Protein AF-A0A7J4E6C5-F1 (afdb_monomer_lite)

Foldseek 3Di:
DVPVVVVVVVVVVVVVVVVVVVVVVVVVVVVVVVVVVLVVLLVVLLVVLQVCLCVLVVFHFDPPQEEDEDEPVVLLVDDDDPVRVVVQVVVVVVCCVVVQFPPPFHSVVQVSLFDDQWAEDASYIYGHSVNDDSVVSLVSQLVSQLRSLLRRCNVPPDDDDDPDPVRVLVVVLVSSVVSNVSSVSRSCVPPNPDPPDDPPPPPPDPPRPRPTRRDPVVCCSVVPD

Sequence (225 aa):
MKLKSLFLILAVSASGFLLGFHYSTVKTVLFEREKLTYRSAIEKVFDQVVDNIGEVRGLQPPSDVRLEIVDLKWVKAFPKSEQELENLKLEEEIYKAVFLIPEEASLVEAESQLVFVAAASENTIYLVREFFEPFDEREAKEILAHEVTHTIQGEYFQAFNGRFHDEIQAWNALIEGDASFTGMLYAEKFDPPGEGGPLRGERLRPERGLRGEVPRPVLEIRFFP

Radius of gyration: 24.59 Å; chains: 1; bounding box: 51×61×77 Å

pLDDT: mean 80.86, std 15.33, range [34.03, 97.69]

Structure (mmCIF, N/CA/C/O backbone):
data_AF-A0A7J4E6C5-F1
#
_entry.id   AF-A0A7J4E6C5-F1
#
loop_
_atom_site.group_PDB
_atom_site.id
_atom_site.type_symbol
_atom_site.label_atom_id
_atom_site.label_alt_id
_atom_site.label_comp_id
_atom_site.label_asym_id
_atom_site.label_entity_id
_atom_site.label_seq_id
_atom_site.pdbx_PDB_ins_code
_atom_site.Cartn_x
_atom_site.Cartn_y
_atom_site.Cartn_z
_atom_site.occupancy
_atom_site.B_iso_or_equiv
_atom_site.auth_seq_id
_atom_site.auth_comp_id
_atom_site.auth_asym_id
_atom_site.auth_atom_id
_atom_site.pdbx_PDB_model_num
ATOM 1 N N . MET A 1 1 ? -3.714 44.310 57.153 1.00 59.62 1 MET A N 1
ATOM 2 C CA . MET A 1 1 ? -3.872 44.259 55.677 1.00 59.62 1 MET A CA 1
ATOM 3 C C . MET A 1 1 ? -3.094 43.129 54.998 1.00 59.62 1 MET A C 1
ATOM 5 O O . MET A 1 1 ? -3.682 42.483 54.149 1.00 59.62 1 MET A O 1
ATOM 9 N N . LYS A 1 2 ? -1.842 42.821 55.375 1.00 65.75 2 LYS A N 1
ATOM 10 C CA . LYS A 1 2 ? -0.978 41.866 54.640 1.00 65.75 2 LYS A CA 1
ATOM 11 C C . LYS A 1 2 ? -1.484 40.408 54.534 1.00 65.75 2 LYS A C 1
ATOM 13 O O . LYS A 1 2 ? -1.267 39.776 53.509 1.00 65.75 2 LYS A O 1
ATOM 18 N N . LEU A 1 3 ? -2.191 39.883 55.541 1.00 70.31 3 LEU A N 1
ATOM 19 C CA . LEU A 1 3 ? -2.620 38.470 55.568 1.00 70.31 3 LEU A CA 1
ATOM 20 C C . LEU A 1 3 ? -3.765 38.150 54.584 1.00 70.31 3 LEU A C 1
ATOM 22 O O . LEU A 1 3 ? -3.772 37.092 53.964 1.00 70.31 3 LEU A O 1
ATOM 26 N N . LYS A 1 4 ? -4.708 39.086 54.396 1.00 66.75 4 LYS A N 1
ATOM 27 C CA . LYS A 1 4 ? -5.829 38.933 53.446 1.00 66.75 4 LYS A CA 1
ATOM 28 C C . LYS A 1 4 ? -5.343 38.957 51.994 1.00 66.75 4 LYS A C 1
ATOM 30 O O . LYS A 1 4 ? -5.828 38.192 51.171 1.00 66.75 4 LYS A O 1
ATOM 35 N N . SER A 1 5 ? -4.350 39.799 51.704 1.00 65.75 5 SER A N 1
ATOM 36 C CA . SER A 1 5 ? -3.709 39.884 50.389 1.00 65.75 5 SER A CA 1
ATOM 37 C C . SER A 1 5 ? -2.950 38.599 50.037 1.00 65.75 5 SER A C 1
ATOM 39 O O . SER A 1 5 ? -3.028 38.147 48.902 1.00 65.75 5 SER A O 1
ATOM 41 N N . LEU A 1 6 ? -2.279 37.971 51.011 1.00 69.56 6 LEU A N 1
ATOM 42 C CA . LEU A 1 6 ? -1.575 36.698 50.817 1.00 69.56 6 LEU A CA 1
ATOM 43 C C . LEU A 1 6 ? -2.545 35.540 50.523 1.00 69.56 6 LEU A C 1
ATOM 45 O O . LEU A 1 6 ? -2.306 34.759 49.606 1.00 69.56 6 LEU A O 1
ATOM 49 N N . PHE A 1 7 ? -3.665 35.466 51.252 1.00 72.00 7 PHE A N 1
ATOM 50 C CA . PHE A 1 7 ? -4.718 34.472 51.009 1.00 72.00 7 PHE A CA 1
ATOM 51 C C . PHE A 1 7 ? -5.356 34.617 49.624 1.00 72.00 7 PHE A C 1
ATOM 53 O O . PHE A 1 7 ? -5.599 33.616 48.957 1.00 72.00 7 PHE A O 1
ATOM 60 N N . LEU A 1 8 ? -5.589 35.852 49.168 1.00 70.44 8 LEU A N 1
ATOM 61 C CA . LEU A 1 8 ? -6.137 36.112 47.837 1.00 70.44 8 LEU A CA 1
ATOM 62 C C . LEU A 1 8 ? -5.169 35.663 46.730 1.00 70.44 8 LEU A C 1
ATOM 64 O O . LEU A 1 8 ? -5.590 35.016 45.777 1.00 70.44 8 LEU A O 1
ATOM 68 N N . ILE A 1 9 ? -3.869 35.940 46.879 1.00 71.56 9 ILE A N 1
ATOM 69 C CA . ILE A 1 9 ? -2.837 35.515 45.917 1.00 71.56 9 ILE A CA 1
ATOM 70 C C . ILE A 1 9 ? -2.720 33.986 45.869 1.00 71.56 9 ILE A C 1
ATOM 72 O O . ILE A 1 9 ? -2.632 33.416 44.781 1.00 71.56 9 ILE A O 1
ATOM 76 N N . LEU A 1 10 ? -2.769 33.312 47.023 1.00 67.62 10 LEU A N 1
ATOM 77 C CA . LEU A 1 10 ? -2.767 31.848 47.107 1.00 67.62 10 LEU A CA 1
ATOM 78 C C . LEU A 1 10 ? -4.017 31.237 46.465 1.00 67.62 10 LEU A C 1
ATOM 80 O O . LEU A 1 10 ? -3.894 30.287 45.699 1.00 67.62 10 LEU A O 1
ATOM 84 N N . ALA A 1 11 ? -5.202 31.801 46.713 1.00 68.75 11 ALA A N 1
ATOM 85 C CA . ALA A 1 11 ? -6.453 31.321 46.128 1.00 68.75 11 ALA A CA 1
ATOM 86 C C . ALA A 1 11 ? -6.497 31.504 44.600 1.00 68.75 11 ALA A C 1
ATOM 88 O O . ALA A 1 11 ? -6.923 30.597 43.884 1.00 68.75 11 ALA A O 1
ATOM 89 N N . VAL A 1 12 ? -6.014 32.642 44.087 1.00 71.62 12 VAL A N 1
ATOM 90 C CA . VAL A 1 12 ? -5.917 32.900 42.639 1.00 71.62 12 VAL A CA 1
ATOM 91 C C . VAL A 1 12 ? -4.892 31.969 41.989 1.00 71.62 12 VAL A C 1
ATOM 93 O O . VAL A 1 12 ? -5.189 31.361 40.963 1.00 71.62 12 VAL A O 1
ATOM 96 N N . SER A 1 13 ? -3.725 31.785 42.614 1.00 69.25 13 SER A N 1
ATOM 97 C CA . SER A 1 13 ? -2.690 30.862 42.126 1.00 69.25 13 SER A CA 1
ATOM 98 C C . SER A 1 13 ? -3.174 29.409 42.113 1.00 69.25 13 SER A C 1
ATOM 100 O O . SER A 1 13 ? -2.987 28.708 41.121 1.00 69.25 13 SER A O 1
ATOM 102 N N . ALA A 1 14 ? -3.856 28.964 43.173 1.00 74.38 14 ALA A N 1
ATOM 103 C CA . ALA A 1 14 ? -4.428 27.621 43.259 1.00 74.38 14 ALA A CA 1
ATOM 104 C C . ALA A 1 14 ? -5.539 27.399 42.220 1.00 74.38 14 ALA A C 1
ATOM 106 O O . ALA A 1 14 ? -5.588 26.348 41.585 1.00 74.38 14 ALA A O 1
ATOM 107 N N . SER A 1 15 ? -6.392 28.402 41.993 1.00 72.94 15 SER A N 1
ATOM 108 C CA . SER A 1 15 ? -7.445 28.339 40.970 1.00 72.94 15 SER A CA 1
ATOM 109 C C . SER A 1 15 ? -6.857 28.272 39.558 1.00 72.94 15 SER A C 1
ATOM 111 O O . SER A 1 15 ? -7.295 27.457 38.750 1.00 72.94 15 SER A O 1
ATOM 113 N N . GLY A 1 16 ? -5.826 29.074 39.272 1.00 69.81 16 GLY A N 1
ATOM 114 C CA . GLY A 1 16 ? -5.101 29.026 38.000 1.00 69.81 16 GLY A CA 1
ATOM 115 C C .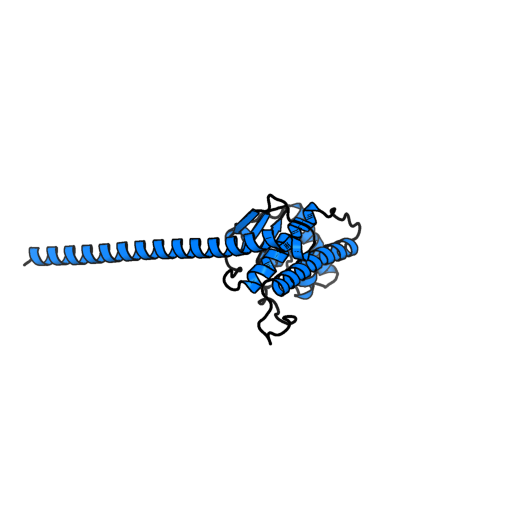 GLY A 1 16 ? -4.416 27.678 37.765 1.00 69.81 16 GLY A C 1
ATOM 116 O O . GLY A 1 16 ? -4.489 27.136 36.664 1.00 69.81 16 GLY A O 1
ATOM 117 N N . PHE A 1 17 ? -3.823 27.094 38.811 1.00 79.50 17 PHE A N 1
ATOM 118 C CA . PHE A 1 17 ? -3.223 25.762 38.745 1.00 79.50 17 PHE A CA 1
ATOM 119 C C . PHE A 1 17 ? -4.265 24.669 38.468 1.00 79.50 17 PHE A C 1
ATOM 121 O O . PHE A 1 17 ? -4.056 23.841 37.586 1.00 79.50 17 PHE A O 1
ATOM 128 N N . LEU A 1 18 ? -5.411 24.691 39.158 1.00 81.12 18 LEU A N 1
ATOM 129 C CA . LEU A 1 18 ? -6.501 23.732 38.936 1.00 81.12 18 LEU A CA 1
ATOM 130 C C . LEU A 1 18 ? -7.095 23.845 37.526 1.00 81.12 18 LEU A C 1
ATOM 132 O O . LEU A 1 18 ? -7.332 22.824 36.885 1.00 81.12 18 LEU A O 1
ATOM 136 N N . LEU A 1 19 ? -7.284 25.067 37.018 1.00 77.81 19 LEU A N 1
ATOM 137 C CA . LEU A 1 19 ? -7.735 25.312 35.644 1.00 77.81 19 LEU A CA 1
ATOM 138 C C . LEU A 1 19 ? -6.723 24.797 34.614 1.00 77.81 19 LEU A C 1
ATOM 140 O O . LEU A 1 19 ? -7.112 24.116 33.667 1.00 77.81 19 LEU A O 1
ATOM 144 N N . GLY A 1 20 ? -5.431 25.075 34.810 1.00 72.75 20 GLY A N 1
ATOM 145 C CA . GLY A 1 20 ? -4.365 24.585 33.935 1.00 72.75 20 GLY A CA 1
ATOM 146 C C . GLY A 1 20 ? -4.255 23.059 33.940 1.00 72.75 20 GLY A C 1
ATOM 147 O O . GLY A 1 20 ? -4.166 22.440 32.880 1.00 72.75 20 GLY A O 1
ATOM 148 N N . PHE A 1 21 ? -4.334 22.440 35.120 1.00 79.25 21 PHE A N 1
ATOM 149 C CA . PHE A 1 21 ? -4.329 20.987 35.273 1.00 79.25 21 PHE A CA 1
ATOM 150 C C . PHE A 1 21 ? -5.557 20.338 34.621 1.00 79.25 21 PHE A C 1
ATOM 152 O O . PHE A 1 21 ? -5.421 19.360 33.882 1.00 79.25 21 PHE A O 1
ATOM 159 N N . HIS A 1 22 ? -6.749 20.906 34.830 1.00 78.88 22 HIS A N 1
ATOM 160 C CA . HIS A 1 22 ? -7.979 20.427 34.205 1.00 78.88 22 HIS A CA 1
ATOM 161 C C . HIS A 1 22 ? -7.915 20.543 32.679 1.00 78.88 22 HIS A C 1
ATOM 163 O O . HIS A 1 22 ? -8.179 19.568 31.982 1.00 78.88 22 HIS A O 1
ATOM 169 N N . TYR A 1 23 ? -7.482 21.692 32.154 1.00 81.69 23 TYR A N 1
ATOM 170 C CA . TYR A 1 23 ? -7.318 21.906 30.716 1.00 81.69 23 TYR A CA 1
ATOM 171 C C . TYR A 1 23 ? -6.321 20.924 30.088 1.00 81.69 23 TYR A C 1
ATOM 173 O O . TYR A 1 23 ? -6.609 20.338 29.046 1.00 81.69 23 TYR A O 1
ATOM 181 N N . SER A 1 24 ? -5.175 20.700 30.740 1.00 81.44 24 SER A N 1
ATOM 182 C CA . SER A 1 24 ? -4.170 19.725 30.299 1.00 81.44 24 SER A CA 1
ATOM 183 C C . SER A 1 24 ? -4.728 18.297 30.275 1.00 81.44 24 SER A C 1
ATOM 185 O O . SER A 1 24 ? -4.577 17.575 29.286 1.00 81.44 24 SER A O 1
ATOM 187 N N . THR A 1 25 ? -5.450 17.910 31.330 1.00 80.88 25 THR A N 1
ATOM 188 C CA . THR A 1 25 ? -6.079 16.586 31.438 1.00 80.88 25 THR A CA 1
ATOM 189 C C . THR A 1 25 ? -7.128 16.388 30.344 1.00 80.88 25 THR A C 1
ATOM 191 O O . THR A 1 25 ? -7.091 15.386 29.635 1.00 80.88 25 THR A O 1
ATOM 194 N N . VAL A 1 26 ? -8.023 17.361 30.148 1.00 79.31 26 VAL A N 1
ATOM 195 C CA . VAL A 1 26 ? -9.058 17.309 29.104 1.00 79.31 26 VAL A CA 1
ATOM 196 C C . VAL A 1 26 ? -8.429 17.227 27.713 1.00 79.31 26 VAL A C 1
ATOM 198 O O . VAL A 1 26 ? -8.849 16.395 26.916 1.00 79.31 26 VAL A O 1
ATOM 201 N N . LYS A 1 27 ? -7.391 18.023 27.426 1.00 81.94 27 LYS A N 1
ATOM 202 C CA . LYS A 1 27 ? -6.660 17.943 26.152 1.00 81.94 27 LYS A CA 1
ATOM 203 C C . LYS A 1 27 ? -6.053 16.567 25.908 1.00 81.94 27 LYS A C 1
ATOM 205 O O . LYS A 1 27 ? -6.195 16.038 24.812 1.00 81.94 27 LYS A O 1
ATOM 210 N N . THR A 1 28 ? -5.411 15.993 26.922 1.00 82.19 28 THR A N 1
ATOM 211 C CA . THR A 1 28 ? -4.790 14.664 26.822 1.00 82.19 28 THR A CA 1
ATOM 212 C C . THR A 1 28 ? -5.844 13.593 26.540 1.00 82.19 28 THR A C 1
ATOM 214 O O . THR A 1 28 ? -5.673 12.781 25.638 1.00 82.19 28 THR A O 1
ATOM 217 N N . VAL A 1 29 ? -6.978 13.634 27.247 1.00 78.25 29 VAL A N 1
ATOM 218 C CA . VAL A 1 29 ? -8.091 12.692 27.040 1.00 78.25 29 VAL A CA 1
ATOM 219 C C . VAL A 1 29 ? -8.712 12.838 25.648 1.00 78.25 29 VAL A C 1
ATOM 221 O O . VAL A 1 29 ? -9.010 11.832 25.009 1.00 78.25 29 VAL A O 1
ATOM 224 N N . LEU A 1 30 ? -8.908 14.069 25.164 1.00 75.69 30 LEU A N 1
ATOM 225 C CA . LEU A 1 30 ? -9.445 14.309 23.822 1.00 75.69 30 LEU A CA 1
ATOM 226 C C . LEU A 1 30 ? -8.501 13.792 22.734 1.00 75.69 30 LEU A C 1
ATOM 228 O O . LEU A 1 30 ? -8.962 13.113 21.822 1.00 75.69 30 LEU A O 1
ATOM 232 N N . PHE A 1 31 ? -7.199 14.048 22.870 1.00 76.44 31 PHE A N 1
ATOM 233 C CA . PHE A 1 31 ? -6.184 13.577 21.931 1.00 76.44 31 PHE A CA 1
ATOM 234 C C . PHE A 1 31 ? -6.114 12.043 21.868 1.00 76.44 31 PHE A C 1
ATOM 236 O O . PHE A 1 31 ? -6.132 11.463 20.784 1.00 76.44 31 PHE A O 1
ATOM 243 N N . GLU A 1 32 ? -6.102 11.364 23.020 1.00 78.06 32 GLU A N 1
ATOM 244 C CA . GLU A 1 32 ? -6.110 9.894 23.050 1.00 78.06 32 GLU A CA 1
ATOM 245 C C . GLU A 1 32 ? -7.409 9.315 22.476 1.00 78.06 32 GLU A C 1
ATOM 247 O O . GLU A 1 32 ? -7.384 8.328 21.741 1.00 78.06 32 GLU A O 1
ATOM 252 N N . ARG A 1 33 ? -8.555 9.955 22.738 1.00 76.88 33 ARG A N 1
ATOM 253 C CA . ARG A 1 33 ? -9.835 9.543 22.153 1.00 76.88 33 ARG A CA 1
ATOM 254 C C . ARG A 1 33 ? -9.839 9.687 20.633 1.00 76.88 33 ARG A C 1
ATOM 256 O O . ARG A 1 33 ? -10.314 8.784 19.949 1.00 76.88 33 ARG A O 1
ATOM 263 N N . GLU A 1 34 ? -9.338 10.798 20.106 1.00 80.81 34 GLU A N 1
ATOM 264 C CA . GLU A 1 34 ? -9.218 11.032 18.665 1.00 80.81 34 GLU A CA 1
ATOM 265 C C . GLU A 1 34 ? -8.317 9.975 18.017 1.00 80.81 34 GLU A C 1
ATOM 267 O O . GLU A 1 34 ? -8.718 9.330 17.051 1.00 80.81 34 GLU A O 1
ATOM 272 N N . LYS A 1 35 ? -7.157 9.694 18.625 1.00 79.62 35 LYS A N 1
ATOM 273 C CA . LYS A 1 35 ? -6.231 8.649 18.173 1.00 79.62 35 LYS A CA 1
ATOM 274 C C . LYS A 1 35 ? -6.868 7.256 18.156 1.00 79.62 35 LYS A C 1
ATOM 276 O O . LYS A 1 35 ? -6.675 6.522 17.187 1.00 79.62 35 LYS A O 1
ATOM 281 N N . LEU A 1 36 ? -7.617 6.894 19.200 1.00 81.12 36 LEU A N 1
ATOM 282 C CA . LEU A 1 36 ? -8.346 5.623 19.269 1.00 81.12 36 LEU A CA 1
ATOM 283 C C . LEU A 1 36 ? -9.458 5.549 18.221 1.00 81.12 36 LEU A C 1
ATOM 285 O O . LEU A 1 36 ? -9.618 4.516 17.578 1.00 81.12 36 LEU A O 1
ATOM 289 N N . THR A 1 37 ? -10.195 6.644 18.027 1.00 89.81 37 THR A N 1
ATOM 290 C CA . THR A 1 37 ? -11.280 6.720 17.037 1.00 89.81 37 THR A CA 1
ATOM 291 C C . THR A 1 37 ? -10.727 6.562 15.624 1.00 89.81 37 THR A C 1
ATOM 293 O O . THR A 1 37 ? -11.260 5.776 14.850 1.00 89.81 37 THR A O 1
ATOM 296 N N . TYR A 1 38 ? -9.619 7.240 15.320 1.00 91.25 38 TYR A N 1
ATOM 297 C CA . TYR A 1 38 ? -8.919 7.132 14.043 1.00 91.25 38 TYR A CA 1
ATOM 298 C C . TYR A 1 38 ? -8.421 5.705 13.783 1.00 91.25 38 TYR A C 1
ATOM 300 O O . TYR A 1 38 ? -8.721 5.131 12.741 1.00 91.25 38 TYR A O 1
ATOM 308 N N . ARG A 1 39 ? -7.721 5.090 14.751 1.00 93.69 39 ARG A N 1
ATOM 309 C CA . ARG A 1 39 ? -7.237 3.705 14.614 1.00 93.69 39 ARG A CA 1
ATOM 310 C C . ARG A 1 39 ? -8.385 2.722 14.400 1.00 93.69 39 ARG A C 1
ATOM 312 O O . ARG A 1 39 ? -8.323 1.930 13.471 1.00 93.69 39 ARG A O 1
ATOM 319 N N . SER A 1 40 ? -9.439 2.829 15.208 1.00 93.88 40 SER A N 1
ATOM 320 C CA . SER A 1 40 ? -10.609 1.949 15.103 1.00 93.88 40 SER A CA 1
ATOM 321 C C . SER A 1 40 ? -11.321 2.106 13.757 1.00 93.88 40 SER A C 1
ATOM 323 O O . SER A 1 40 ? -11.850 1.137 13.225 1.00 93.88 40 SER A O 1
ATOM 325 N N . ALA A 1 41 ? -11.347 3.323 13.199 1.00 94.56 41 ALA A N 1
ATOM 326 C CA . ALA A 1 41 ? -11.920 3.572 11.882 1.00 94.56 41 ALA A CA 1
ATOM 327 C C . ALA A 1 41 ? -11.108 2.881 10.776 1.00 94.56 41 ALA A C 1
ATOM 329 O O . ALA A 1 41 ? -11.704 2.218 9.933 1.00 94.56 41 ALA A O 1
ATOM 330 N N . ILE A 1 42 ? -9.772 2.965 10.813 1.00 95.44 42 ILE A N 1
ATOM 331 C CA . ILE A 1 42 ? -8.912 2.253 9.853 1.00 95.44 42 ILE A CA 1
ATOM 332 C C . ILE A 1 42 ? -9.081 0.740 9.994 1.00 95.44 42 ILE A C 1
ATOM 334 O O . ILE A 1 42 ? -9.307 0.072 8.994 1.00 95.44 42 ILE A O 1
ATOM 338 N N . GLU A 1 43 ? -8.994 0.205 11.215 1.00 96.31 43 GLU A N 1
ATOM 339 C CA . GLU A 1 43 ? -9.112 -1.238 11.474 1.00 96.31 43 GLU A CA 1
ATOM 340 C C . GLU A 1 43 ? -10.442 -1.788 10.964 1.00 96.31 43 GLU A C 1
ATOM 342 O O . GLU A 1 43 ? -10.460 -2.786 10.258 1.00 96.31 43 GLU A O 1
ATOM 347 N N . LYS A 1 44 ? -11.546 -1.073 11.209 1.00 96.19 44 LYS A N 1
ATOM 348 C CA . LYS A 1 44 ? -12.858 -1.439 10.668 1.00 96.19 44 LYS A CA 1
ATOM 349 C C . LYS A 1 44 ? -12.833 -1.546 9.140 1.00 96.19 44 LYS A C 1
ATOM 351 O O . LYS A 1 44 ? -13.383 -2.500 8.598 1.00 96.19 44 LYS A O 1
ATOM 356 N N . VAL A 1 45 ? -12.264 -0.560 8.444 1.00 96.50 45 VAL A N 1
ATOM 357 C CA . VAL A 1 45 ? -12.204 -0.578 6.972 1.00 96.50 45 VAL A CA 1
ATOM 358 C C . VAL A 1 45 ? -11.287 -1.700 6.485 1.00 96.50 45 VAL A C 1
ATOM 360 O O . VAL A 1 45 ? -11.630 -2.402 5.539 1.00 96.50 45 VAL A O 1
ATOM 363 N N . PHE A 1 46 ? -10.148 -1.890 7.144 1.00 97.69 46 PHE A N 1
ATOM 364 C CA . PHE A 1 46 ? -9.192 -2.943 6.833 1.00 97.69 46 PHE A CA 1
ATOM 365 C C . PHE A 1 46 ? -9.810 -4.338 6.967 1.00 97.69 46 PHE A C 1
ATOM 367 O O . PHE A 1 46 ? -9.765 -5.100 6.005 1.00 97.69 46 PHE A O 1
ATOM 374 N N . ASP A 1 47 ? -10.464 -4.633 8.093 1.00 97.12 47 ASP A N 1
ATOM 375 C CA . ASP A 1 47 ? -11.137 -5.914 8.330 1.00 97.12 47 ASP A CA 1
ATOM 376 C C . ASP A 1 47 ? -12.208 -6.169 7.261 1.00 97.12 47 ASP A C 1
ATOM 378 O O . ASP A 1 47 ? -12.262 -7.239 6.659 1.00 97.12 47 ASP A O 1
ATOM 382 N N . GLN A 1 48 ? -13.009 -5.146 6.935 1.00 96.69 48 GLN A N 1
ATOM 383 C CA . GLN A 1 48 ? -13.995 -5.237 5.856 1.00 96.69 48 GLN A CA 1
ATOM 384 C C . GLN A 1 48 ? -13.357 -5.576 4.507 1.00 96.69 48 GLN A C 1
ATOM 386 O O . GLN A 1 48 ? -13.914 -6.380 3.763 1.00 96.69 48 GLN A O 1
ATOM 391 N N . VAL A 1 49 ? -12.230 -4.950 4.164 1.00 97.62 49 VAL A N 1
ATOM 392 C CA . VAL A 1 49 ? -11.527 -5.227 2.907 1.00 97.62 49 VAL A CA 1
ATOM 393 C C . VAL A 1 49 ? -10.996 -6.653 2.897 1.00 97.62 49 VAL A C 1
ATOM 395 O O . VAL A 1 49 ? -11.278 -7.380 1.947 1.00 97.62 49 VAL A O 1
ATOM 398 N N . VAL A 1 50 ? -10.285 -7.075 3.942 1.00 97.31 50 VAL A N 1
ATOM 399 C CA . VAL A 1 50 ? -9.720 -8.430 4.036 1.00 97.31 50 VAL A CA 1
ATOM 400 C C . VAL A 1 50 ? -10.813 -9.495 3.917 1.00 97.31 50 VAL A C 1
ATOM 402 O O . VAL A 1 50 ? -10.641 -10.449 3.159 1.00 97.31 50 VAL A O 1
ATOM 405 N N . ASP A 1 51 ? -11.957 -9.295 4.574 1.00 96.25 51 ASP A N 1
ATOM 406 C CA . ASP A 1 51 ? -13.076 -10.241 4.550 1.00 96.25 51 ASP A CA 1
ATOM 407 C C . ASP A 1 51 ? -13.749 -10.352 3.168 1.00 96.25 51 ASP A C 1
ATOM 409 O O . ASP A 1 51 ? -14.233 -11.422 2.793 1.00 96.25 51 ASP A O 1
ATOM 413 N N . ASN A 1 52 ? -13.798 -9.258 2.398 1.00 96.88 52 ASN A N 1
ATOM 414 C CA . ASN A 1 52 ? -14.631 -9.172 1.191 1.00 96.88 52 ASN A CA 1
ATOM 415 C C . ASN A 1 52 ? -13.845 -9.158 -0.132 1.00 96.88 52 ASN A C 1
ATOM 417 O O . ASN A 1 52 ? -14.426 -9.400 -1.194 1.00 96.88 52 ASN A O 1
ATOM 421 N N . ILE A 1 53 ? -12.534 -8.887 -0.117 1.00 96.69 53 ILE A N 1
ATOM 422 C CA . ILE A 1 53 ? -11.713 -8.752 -1.337 1.00 96.69 53 ILE A CA 1
ATOM 423 C C . ILE A 1 53 ? -11.707 -10.031 -2.185 1.00 96.69 53 ILE A C 1
ATOM 425 O O . ILE A 1 53 ? -11.661 -9.975 -3.420 1.00 96.69 53 ILE A O 1
ATOM 429 N N . GLY A 1 54 ? -11.867 -11.191 -1.542 1.00 95.81 54 GLY A N 1
ATOM 430 C CA . GLY A 1 54 ? -11.993 -12.470 -2.230 1.00 95.81 54 GLY A CA 1
ATOM 431 C C . GLY A 1 54 ? -13.215 -12.564 -3.141 1.00 95.81 54 GLY A C 1
ATOM 432 O O . GLY A 1 54 ? -13.181 -13.305 -4.121 1.00 95.81 54 GLY A O 1
ATOM 433 N N . GLU A 1 55 ? -14.261 -11.765 -2.919 1.00 96.25 55 GLU A N 1
ATOM 434 C CA . GLU A 1 55 ? -15.393 -11.708 -3.843 1.00 96.25 55 GLU A CA 1
ATOM 435 C C . GLU A 1 55 ? -15.120 -10.896 -5.121 1.00 96.25 55 GLU A C 1
ATOM 437 O O . GLU A 1 55 ? -15.928 -10.941 -6.052 1.00 96.25 55 GLU A O 1
ATOM 442 N N . VAL A 1 56 ? -14.045 -10.103 -5.152 1.00 94.44 56 VAL A N 1
ATOM 443 C CA . VAL A 1 56 ? -13.617 -9.338 -6.335 1.00 94.44 56 VAL A CA 1
ATOM 444 C C . VAL A 1 56 ? -12.642 -10.168 -7.167 1.00 94.44 56 VAL A C 1
ATOM 446 O O . VAL A 1 56 ? -12.749 -10.207 -8.391 1.00 94.44 56 VAL A O 1
ATOM 449 N N . ARG A 1 57 ? -11.704 -10.860 -6.506 1.00 89.50 57 ARG A N 1
ATOM 450 C CA . ARG A 1 57 ? -10.601 -11.575 -7.173 1.00 89.50 57 ARG A CA 1
ATOM 451 C C . ARG A 1 57 ? -10.769 -13.084 -7.263 1.00 89.50 57 ARG A C 1
ATOM 453 O O . ARG A 1 57 ? -10.054 -13.722 -8.027 1.00 89.50 57 ARG A O 1
ATOM 460 N N . GLY A 1 58 ? -11.683 -13.667 -6.492 1.00 94.62 58 GLY A N 1
ATOM 461 C CA . GLY A 1 58 ? -11.793 -15.121 -6.352 1.00 94.62 58 GLY A CA 1
ATOM 462 C C . GLY A 1 58 ? -10.617 -15.760 -5.601 1.00 94.62 58 GLY A C 1
ATOM 463 O O . GLY A 1 58 ? -10.514 -16.983 -5.579 1.00 94.62 58 GLY A O 1
ATOM 464 N N . LEU A 1 59 ? -9.743 -14.951 -4.991 1.00 95.62 59 LEU A N 1
ATOM 465 C CA . LEU A 1 59 ? -8.588 -15.365 -4.194 1.00 95.62 59 LEU A CA 1
ATOM 466 C C . LEU A 1 59 ? -8.656 -14.689 -2.827 1.00 95.62 59 LEU A C 1
ATOM 468 O O . LEU A 1 59 ? -8.972 -13.506 -2.742 1.00 95.62 59 LEU A O 1
ATOM 472 N N . GLN A 1 60 ? -8.364 -15.442 -1.771 1.00 95.94 60 GLN A N 1
ATOM 473 C CA . GLN A 1 60 ? -8.389 -14.930 -0.402 1.00 95.94 60 GLN A CA 1
ATOM 474 C C . GLN A 1 60 ? -7.007 -14.409 -0.002 1.00 95.94 60 GLN A C 1
ATOM 476 O O . GLN A 1 60 ? -6.027 -15.078 -0.333 1.00 95.94 60 GLN A O 1
ATOM 481 N N . PRO A 1 61 ? -6.902 -13.282 0.723 1.00 95.56 61 PRO A N 1
ATOM 482 C CA . PRO A 1 61 ? -5.636 -12.840 1.304 1.00 95.56 61 PRO A CA 1
ATOM 483 C C . PRO A 1 61 ? -5.010 -13.907 2.213 1.00 95.56 61 PRO A C 1
ATOM 485 O O . PRO A 1 61 ? -5.734 -14.760 2.742 1.00 95.56 61 PRO A O 1
ATOM 488 N N . PRO A 1 62 ? -3.686 -13.851 2.448 1.00 94.81 62 PRO A N 1
ATOM 489 C CA . PRO A 1 62 ? -3.050 -14.627 3.507 1.00 94.81 62 PRO A CA 1
ATOM 490 C C . PRO A 1 62 ? -3.770 -14.455 4.850 1.00 94.81 62 PRO A C 1
ATOM 492 O O . PRO A 1 62 ? -4.249 -13.376 5.195 1.00 94.81 62 PRO A O 1
ATOM 495 N N . SER A 1 63 ? -3.834 -15.517 5.653 1.00 93.06 63 SER A N 1
ATOM 496 C CA . SER A 1 63 ? -4.538 -15.465 6.945 1.00 93.06 63 SER A CA 1
ATOM 497 C C . SER A 1 63 ? -3.866 -14.560 7.984 1.00 93.06 63 SER A C 1
ATOM 499 O O . SER A 1 63 ? -4.457 -14.266 9.018 1.00 93.06 63 SER A O 1
ATOM 501 N N . ASP A 1 64 ? -2.613 -14.177 7.750 1.00 94.25 64 ASP A N 1
ATOM 502 C CA . ASP A 1 64 ? -1.779 -13.387 8.650 1.00 94.25 64 ASP A CA 1
ATOM 503 C C . ASP A 1 64 ? -1.475 -11.984 8.103 1.00 94.25 64 ASP A C 1
ATOM 505 O O . ASP A 1 64 ? -0.482 -11.384 8.516 1.00 94.25 64 ASP A O 1
ATOM 509 N N . VAL A 1 65 ? -2.319 -11.440 7.212 1.00 96.00 65 VAL A N 1
ATOM 510 C CA . VAL A 1 65 ? -2.179 -10.042 6.777 1.00 96.00 65 VAL A CA 1
ATOM 511 C C . VAL A 1 65 ? -2.309 -9.103 7.981 1.00 96.00 65 VAL A C 1
ATOM 513 O O . VAL A 1 65 ? -3.279 -9.155 8.738 1.00 96.00 65 VAL A O 1
ATOM 516 N N . ARG A 1 66 ? -1.312 -8.234 8.168 1.00 96.50 66 ARG A N 1
ATOM 517 C CA . ARG A 1 66 ? -1.211 -7.277 9.278 1.00 96.50 66 ARG A CA 1
ATOM 518 C C . ARG A 1 66 ? -1.305 -5.843 8.785 1.00 96.50 66 ARG A C 1
ATOM 520 O O . ARG A 1 66 ? -0.817 -5.519 7.708 1.00 96.50 66 ARG A O 1
ATOM 527 N N . LEU A 1 67 ? -1.838 -4.976 9.638 1.00 96.50 67 LEU A N 1
ATOM 528 C CA . LEU A 1 67 ? -1.886 -3.535 9.428 1.00 96.50 67 LEU A CA 1
ATOM 529 C C . LEU A 1 67 ? -1.012 -2.813 10.461 1.00 96.50 67 LEU A C 1
ATOM 531 O O . LEU A 1 67 ? -1.237 -2.925 11.667 1.00 96.50 67 LEU A O 1
ATOM 535 N N . GLU A 1 68 ? -0.074 -2.003 9.978 1.00 95.81 68 GLU A N 1
ATOM 536 C CA . GLU A 1 68 ? 0.788 -1.139 10.782 1.00 95.81 68 GLU A CA 1
ATOM 537 C C . GLU A 1 68 ? 0.561 0.333 10.414 1.00 95.81 68 GLU A C 1
ATOM 539 O O . GLU A 1 68 ? 0.801 0.766 9.288 1.00 95.81 68 GLU A O 1
ATOM 544 N N . ILE A 1 69 ? 0.103 1.136 11.379 1.00 94.50 69 ILE A N 1
ATOM 545 C CA . ILE A 1 69 ? -0.112 2.577 11.184 1.00 94.50 69 ILE A CA 1
ATOM 546 C C . ILE A 1 69 ? 1.152 3.318 11.616 1.00 94.50 69 ILE A C 1
ATOM 548 O O . ILE A 1 69 ? 1.444 3.415 12.813 1.00 94.50 69 ILE A O 1
ATOM 552 N N . VAL A 1 70 ? 1.866 3.876 10.645 1.00 91.88 70 VAL A N 1
ATOM 553 C CA . VAL A 1 70 ? 3.134 4.590 10.825 1.00 91.88 70 VAL A CA 1
ATOM 554 C C . VAL A 1 70 ? 2.948 6.102 10.683 1.00 91.88 70 VAL A C 1
ATOM 556 O O . VAL A 1 70 ? 1.890 6.582 10.270 1.00 91.88 70 VAL A O 1
ATOM 559 N N . ASP A 1 71 ? 3.967 6.866 11.075 1.00 89.75 71 ASP A N 1
ATOM 560 C CA . ASP A 1 71 ? 4.014 8.318 10.898 1.00 89.75 71 ASP A CA 1
ATOM 561 C C . ASP A 1 71 ? 5.069 8.722 9.855 1.00 89.75 71 ASP A C 1
ATOM 563 O O . ASP A 1 71 ? 5.941 7.940 9.459 1.00 89.75 71 ASP A O 1
ATOM 567 N N . LEU A 1 72 ? 5.025 9.980 9.419 1.00 83.44 72 LEU A N 1
ATOM 568 C CA . LEU A 1 72 ? 5.997 10.539 8.475 1.00 83.44 72 LEU A CA 1
ATOM 569 C C . LEU A 1 72 ? 7.446 10.420 8.951 1.00 83.44 72 LEU A C 1
ATOM 571 O O . LEU A 1 72 ? 8.377 10.354 8.143 1.00 83.44 72 LEU A O 1
ATOM 575 N N . LYS A 1 73 ? 7.657 10.454 10.267 1.00 86.00 73 LYS A N 1
ATOM 576 C CA . LYS A 1 73 ? 8.989 10.354 10.857 1.00 86.00 73 LYS A CA 1
ATOM 577 C C . LYS A 1 73 ? 9.548 8.946 10.671 1.00 86.00 73 LYS A C 1
ATOM 579 O O . LYS A 1 73 ? 10.731 8.819 10.368 1.00 86.00 73 LYS A O 1
ATOM 584 N N . TRP A 1 74 ? 8.714 7.925 10.830 1.00 87.12 74 TRP A N 1
ATOM 585 C CA . TRP A 1 74 ? 9.057 6.535 10.582 1.00 87.12 74 TRP A CA 1
ATOM 586 C C . TRP A 1 74 ? 9.432 6.320 9.116 1.00 87.12 74 TRP A C 1
ATOM 588 O O . TRP A 1 74 ? 10.508 5.792 8.856 1.00 87.12 74 TRP A O 1
ATOM 598 N N . VAL A 1 75 ? 8.630 6.828 8.168 1.00 81.12 75 VAL A N 1
ATOM 599 C CA . VAL A 1 75 ? 8.915 6.684 6.725 1.00 81.12 75 VAL A CA 1
ATOM 600 C C . VAL A 1 75 ? 10.262 7.312 6.361 1.00 81.12 75 VAL A C 1
ATOM 602 O O . VAL A 1 75 ? 11.081 6.693 5.692 1.00 81.12 75 VAL A O 1
ATOM 605 N N . LYS A 1 76 ? 10.548 8.513 6.875 1.00 78.62 76 LYS A N 1
ATOM 606 C CA . LYS A 1 76 ? 11.836 9.196 6.648 1.00 78.62 76 LYS A CA 1
ATOM 607 C C . LYS A 1 76 ? 13.030 8.505 7.302 1.00 78.62 76 LYS A C 1
ATOM 609 O O . LYS A 1 76 ? 14.163 8.736 6.894 1.00 78.62 76 LYS A O 1
ATOM 614 N N . ALA A 1 77 ? 12.789 7.730 8.354 1.00 79.81 77 ALA A N 1
ATOM 615 C CA . ALA A 1 77 ? 13.816 6.970 9.048 1.00 79.81 77 ALA A CA 1
ATOM 616 C C . ALA A 1 77 ? 14.004 5.564 8.460 1.00 79.81 77 ALA A C 1
ATOM 618 O O . ALA A 1 77 ? 14.910 4.860 8.906 1.00 79.81 77 ALA A O 1
ATOM 619 N N . PHE A 1 78 ? 13.168 5.152 7.500 1.00 71.94 78 PHE A N 1
ATOM 620 C CA . PHE A 1 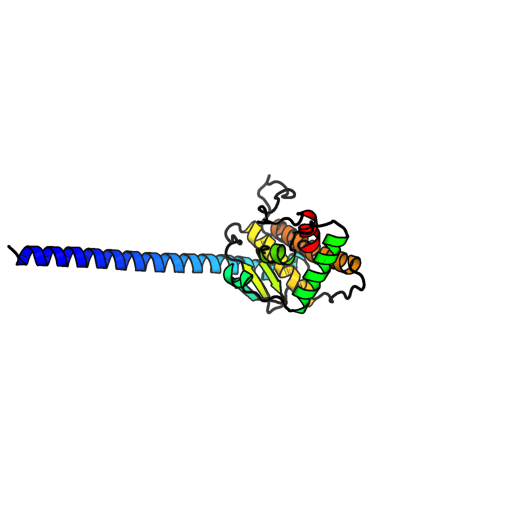78 ? 13.234 3.825 6.912 1.00 71.94 78 PHE A CA 1
ATOM 621 C C . PHE A 1 78 ? 14.534 3.685 6.103 1.00 71.94 78 PHE A C 1
ATOM 623 O O . PHE A 1 78 ? 14.750 4.436 5.146 1.00 71.94 78 PHE A O 1
ATOM 630 N N . PRO A 1 79 ? 15.452 2.792 6.511 1.00 67.88 79 PRO A N 1
ATOM 631 C CA . PRO A 1 79 ? 16.758 2.697 5.884 1.00 67.88 79 PRO A CA 1
ATOM 632 C C . PRO A 1 79 ? 16.629 2.050 4.504 1.00 67.88 79 PRO A C 1
ATOM 634 O O . PRO A 1 79 ? 16.079 0.960 4.379 1.00 67.88 79 PRO A O 1
ATOM 637 N N . LYS A 1 80 ? 17.196 2.697 3.484 1.00 72.19 80 LYS A N 1
ATOM 638 C CA . LYS A 1 80 ? 17.473 2.040 2.203 1.00 72.19 80 LYS A CA 1
ATOM 639 C C . LYS A 1 80 ? 18.701 1.157 2.360 1.00 72.19 80 LYS A C 1
ATOM 641 O O . LYS A 1 80 ? 19.664 1.546 3.028 1.00 72.19 80 LYS A O 1
ATOM 646 N N . SER A 1 81 ? 18.678 -0.015 1.746 1.00 77.38 81 SER A N 1
ATOM 647 C CA . SER A 1 81 ? 19.859 -0.861 1.649 1.00 77.38 81 SER A CA 1
ATOM 648 C C . SER A 1 81 ? 20.952 -0.173 0.825 1.00 77.38 81 SER A C 1
ATOM 650 O O . SER A 1 81 ? 20.694 0.688 -0.020 1.00 77.38 81 SER A O 1
ATOM 652 N N . GLU A 1 82 ? 22.201 -0.567 1.066 1.00 80.12 82 GLU A N 1
ATOM 653 C CA . GLU A 1 82 ? 23.349 -0.072 0.300 1.00 80.12 82 GLU A CA 1
ATOM 654 C C . GLU A 1 82 ? 23.180 -0.365 -1.199 1.00 80.12 82 GLU A C 1
ATOM 656 O O . GLU A 1 82 ? 23.396 0.516 -2.026 1.00 80.12 82 GLU A O 1
ATOM 661 N N . GLN A 1 83 ? 22.664 -1.551 -1.533 1.00 79.62 83 GLN A N 1
A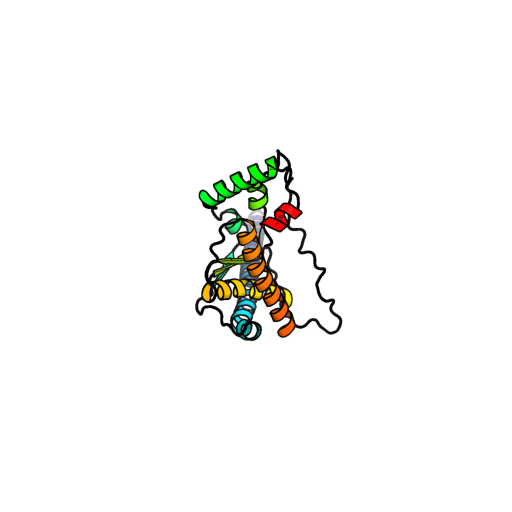TOM 662 C CA . GLN A 1 83 ? 22.385 -1.958 -2.909 1.00 79.62 83 GLN A CA 1
ATOM 663 C C . GLN A 1 83 ? 21.326 -1.077 -3.586 1.00 79.62 83 GLN A C 1
ATOM 665 O O . GLN A 1 83 ? 21.486 -0.711 -4.749 1.00 79.62 83 GLN A O 1
ATOM 670 N N . GLU A 1 84 ? 20.246 -0.723 -2.883 1.00 79.25 84 GLU A N 1
ATOM 671 C CA . GLU A 1 84 ? 19.217 0.176 -3.421 1.00 79.25 84 GLU A CA 1
ATOM 672 C C . GLU A 1 84 ? 19.793 1.561 -3.704 1.00 79.25 84 GLU A C 1
ATOM 674 O O . GLU A 1 84 ? 19.539 2.124 -4.766 1.00 79.25 84 GLU A O 1
ATOM 679 N N . LEU A 1 85 ? 20.621 2.088 -2.796 1.00 84.25 85 LEU A N 1
ATOM 680 C CA . LEU A 1 85 ? 21.289 3.376 -2.984 1.00 84.25 85 LEU A CA 1
ATOM 681 C C . LEU A 1 85 ? 22.282 3.355 -4.153 1.00 84.25 85 LEU A C 1
ATOM 683 O O . LEU A 1 85 ? 22.371 4.337 -4.889 1.00 84.25 85 LEU A O 1
ATOM 687 N N . GLU A 1 86 ? 23.032 2.268 -4.330 1.00 86.12 86 GLU A N 1
ATOM 688 C CA . GLU A 1 86 ? 23.942 2.095 -5.468 1.00 86.12 86 GLU A CA 1
ATOM 689 C C . GLU A 1 86 ? 23.187 2.026 -6.795 1.00 86.12 86 GLU A C 1
ATOM 691 O O . GLU A 1 86 ? 23.538 2.740 -7.738 1.00 86.12 86 GLU A O 1
ATOM 696 N N . ASN A 1 87 ? 22.116 1.232 -6.854 1.00 84.00 87 ASN A N 1
ATOM 697 C CA . ASN A 1 87 ? 21.262 1.137 -8.035 1.00 84.00 87 ASN A CA 1
ATOM 698 C C . ASN A 1 87 ? 20.645 2.498 -8.378 1.00 84.00 87 ASN A C 1
ATOM 700 O O . ASN A 1 87 ? 20.613 2.879 -9.548 1.00 84.00 87 ASN A O 1
ATOM 704 N N . LEU A 1 88 ? 20.219 3.259 -7.363 1.00 85.69 88 LEU A N 1
ATOM 705 C CA . LEU A 1 88 ? 19.660 4.593 -7.552 1.00 85.69 88 LEU A CA 1
ATOM 706 C C . LEU A 1 88 ? 20.642 5.553 -8.210 1.00 85.69 88 LEU A C 1
ATOM 708 O O . LEU A 1 88 ? 20.280 6.279 -9.132 1.00 85.69 88 LEU A O 1
ATOM 712 N N . LYS A 1 89 ? 21.883 5.553 -7.714 1.00 89.56 89 LYS A N 1
ATOM 713 C CA . LYS A 1 89 ? 22.957 6.397 -8.239 1.00 89.56 89 LYS A CA 1
ATOM 714 C C . LYS A 1 89 ? 23.308 5.999 -9.663 1.00 89.56 89 LYS A C 1
ATOM 716 O O . LYS A 1 89 ? 23.478 6.867 -10.505 1.00 89.56 89 LYS A O 1
ATOM 721 N N . LEU A 1 90 ? 23.376 4.700 -9.950 1.00 88.12 90 LEU A N 1
ATOM 722 C CA . LEU A 1 90 ? 23.628 4.223 -11.307 1.00 88.12 90 LEU A CA 1
ATOM 723 C C . LEU A 1 90 ? 22.530 4.677 -12.279 1.00 88.12 90 LEU A C 1
ATOM 725 O O . LEU A 1 90 ? 22.830 5.130 -13.380 1.00 88.12 90 LEU A O 1
ATOM 729 N N . GLU A 1 91 ? 21.266 4.579 -11.875 1.00 87.00 91 GLU A N 1
ATOM 730 C CA . GLU A 1 91 ? 20.138 5.044 -12.682 1.00 87.00 91 GLU A CA 1
ATOM 731 C C . GLU A 1 91 ? 20.156 6.564 -12.881 1.00 87.00 91 GLU A C 1
ATOM 733 O O . GLU A 1 91 ? 19.893 7.040 -13.983 1.00 87.00 91 GLU A O 1
ATOM 738 N N . GLU A 1 92 ? 20.529 7.322 -11.848 1.00 89.50 92 GLU A N 1
ATOM 739 C CA . GLU A 1 92 ? 20.721 8.772 -11.932 1.00 89.50 92 GLU A CA 1
ATOM 740 C C . GLU A 1 92 ? 21.769 9.145 -12.982 1.00 89.50 92 GLU A C 1
ATOM 742 O O . GLU A 1 92 ? 21.485 9.961 -13.858 1.00 89.50 92 GLU A O 1
ATOM 747 N N . GLU A 1 93 ? 22.937 8.500 -12.953 1.00 92.19 93 GLU A N 1
ATOM 748 C CA . GLU A 1 93 ? 24.000 8.713 -13.941 1.00 92.19 93 GLU A CA 1
ATOM 749 C C . GLU A 1 93 ? 23.527 8.388 -15.364 1.00 92.19 93 GLU A C 1
ATOM 751 O O . GLU A 1 93 ? 23.795 9.141 -16.303 1.00 92.19 93 GLU A O 1
ATOM 756 N N . ILE A 1 94 ? 22.772 7.297 -15.538 1.00 88.44 94 ILE A N 1
ATOM 757 C CA . ILE A 1 94 ? 22.195 6.937 -16.838 1.00 88.44 94 ILE A CA 1
ATOM 758 C C . ILE A 1 94 ? 21.219 8.023 -17.300 1.00 88.44 94 ILE A C 1
ATOM 760 O O . ILE A 1 94 ? 21.324 8.485 -18.435 1.00 88.44 94 ILE A O 1
ATOM 764 N N . TYR A 1 95 ? 20.294 8.459 -16.442 1.00 87.44 95 TYR A N 1
ATOM 765 C CA . TYR A 1 95 ? 19.291 9.466 -16.796 1.00 87.44 95 TYR A CA 1
ATOM 766 C C . TYR A 1 95 ? 19.902 10.832 -17.102 1.00 87.44 95 TYR A C 1
ATOM 768 O O . TYR A 1 95 ? 19.420 11.504 -18.016 1.00 87.44 95 TYR A O 1
ATOM 776 N N . LYS A 1 96 ? 20.979 11.221 -16.412 1.00 89.62 96 LYS A N 1
ATOM 777 C CA . LYS A 1 96 ? 21.770 12.415 -16.747 1.00 89.62 96 LYS A CA 1
ATOM 778 C C . LYS A 1 96 ? 22.437 12.266 -18.108 1.00 89.62 96 LYS A C 1
ATOM 780 O O . LYS A 1 96 ? 22.276 13.125 -18.973 1.00 89.62 96 LYS A O 1
ATOM 785 N N . ALA A 1 97 ? 23.100 11.134 -18.349 1.00 91.31 97 ALA A N 1
ATOM 786 C CA . ALA A 1 97 ? 23.801 10.869 -19.603 1.00 91.31 97 ALA A CA 1
ATOM 787 C C . ALA A 1 97 ? 22.871 10.847 -20.831 1.00 91.31 97 ALA A C 1
ATOM 789 O O . ALA A 1 97 ? 23.291 11.231 -21.924 1.00 91.31 97 ALA A O 1
ATOM 790 N N . VAL A 1 98 ? 21.613 10.418 -20.666 1.00 91.50 98 VAL A N 1
ATOM 791 C CA . VAL A 1 98 ? 20.591 10.446 -21.729 1.00 91.50 98 VAL A CA 1
ATOM 792 C C . VAL A 1 98 ? 19.699 11.696 -21.702 1.00 91.50 98 VAL A C 1
ATOM 794 O O . VAL A 1 98 ? 18.720 11.757 -22.444 1.00 91.50 98 VAL A O 1
ATOM 797 N N . PHE A 1 99 ? 20.041 12.701 -20.888 1.00 88.31 99 PHE A N 1
ATOM 798 C CA . PHE A 1 99 ? 19.335 13.984 -20.763 1.00 88.31 99 PHE A CA 1
ATOM 799 C C . PHE A 1 99 ? 17.852 13.872 -20.357 1.00 88.31 99 PHE A C 1
ATOM 801 O O . PHE A 1 99 ? 17.040 14.730 -20.707 1.00 88.31 99 PHE A O 1
ATOM 808 N N . LEU A 1 100 ? 17.484 12.823 -19.614 1.00 83.69 100 LEU A N 1
ATOM 809 C CA . LEU A 1 100 ? 16.147 12.674 -19.023 1.00 83.69 100 LEU A CA 1
ATOM 810 C C . LEU A 1 100 ? 15.974 13.516 -17.753 1.00 83.69 100 LEU A C 1
ATOM 812 O O . LEU A 1 100 ? 14.857 13.926 -17.441 1.00 83.69 100 LEU A O 1
ATOM 816 N N . ILE A 1 101 ? 17.066 13.780 -17.033 1.00 85.44 101 ILE A N 1
ATOM 817 C CA . ILE A 1 101 ? 17.116 14.666 -15.862 1.00 85.44 101 ILE A CA 1
ATOM 818 C C . ILE A 1 101 ? 18.300 15.640 -16.015 1.00 85.44 101 ILE A C 1
ATOM 820 O O . ILE A 1 101 ? 19.269 15.290 -16.695 1.00 85.44 101 ILE A O 1
ATOM 824 N N . PRO A 1 102 ? 18.244 16.855 -15.439 1.00 86.12 102 PRO A N 1
ATOM 825 C CA . PRO A 1 102 ? 19.366 17.790 -15.488 1.00 86.12 102 PRO A CA 1
ATOM 826 C C . PRO A 1 102 ? 20.543 17.321 -14.612 1.00 86.12 102 PRO A C 1
ATOM 828 O O . PRO A 1 102 ? 20.372 16.495 -13.716 1.00 86.12 102 PRO A O 1
ATOM 831 N N . GLU A 1 103 ? 21.742 17.848 -14.870 1.00 88.50 103 GLU A N 1
ATOM 832 C CA . GLU A 1 103 ? 22.994 17.441 -14.202 1.00 88.50 103 GLU A CA 1
ATOM 833 C C . GLU A 1 103 ? 22.934 17.654 -12.680 1.00 88.50 103 GLU A C 1
ATOM 835 O O . GLU A 1 103 ? 23.419 16.840 -11.893 1.00 88.50 103 GLU A O 1
ATOM 840 N N . GLU A 1 104 ? 22.291 18.743 -12.271 1.00 90.19 104 GLU A N 1
ATOM 841 C CA . GLU A 1 104 ? 22.071 19.148 -10.887 1.00 90.19 104 GLU A CA 1
ATOM 842 C C . GLU A 1 104 ? 20.989 18.334 -10.156 1.00 90.19 104 GLU A C 1
ATOM 844 O O . GLU A 1 104 ? 20.970 18.320 -8.924 1.00 90.19 104 GLU A O 1
ATOM 849 N N . ALA A 1 105 ? 20.134 17.599 -10.880 1.00 86.38 105 ALA A N 1
ATOM 850 C CA . ALA A 1 105 ? 19.078 16.813 -10.255 1.00 86.38 105 ALA A CA 1
ATOM 851 C C . ALA A 1 105 ? 19.629 15.596 -9.500 1.00 86.38 105 ALA A C 1
ATOM 853 O O . ALA A 1 105 ? 20.572 14.936 -9.934 1.00 86.38 105 ALA A O 1
ATOM 854 N N . SER A 1 106 ? 18.964 15.254 -8.395 1.00 86.94 106 SER A N 1
ATOM 855 C CA . SER A 1 106 ? 19.263 14.080 -7.574 1.00 86.94 106 SER A CA 1
ATOM 856 C C . SER A 1 106 ? 18.032 13.181 -7.462 1.00 86.94 106 SER A C 1
ATOM 858 O O . SER A 1 106 ? 16.999 13.580 -6.912 1.00 86.94 106 SER A O 1
ATOM 860 N N . LEU A 1 107 ? 18.134 11.950 -7.971 1.00 82.44 107 LEU A N 1
ATOM 861 C CA . LEU A 1 107 ? 17.111 10.918 -7.793 1.00 82.44 107 LEU A CA 1
ATOM 862 C C . LEU A 1 107 ? 17.052 10.464 -6.333 1.00 82.44 107 LEU A C 1
ATOM 864 O O . LEU A 1 107 ? 15.966 10.174 -5.835 1.00 82.44 107 LEU A O 1
ATOM 868 N N . VAL A 1 108 ? 18.187 10.471 -5.624 1.00 81.62 108 VAL A N 1
ATOM 869 C CA . VAL A 1 108 ? 18.245 10.128 -4.192 1.00 81.62 108 VAL A CA 1
ATOM 870 C C . VAL A 1 108 ? 17.419 11.108 -3.369 1.00 81.62 108 VAL A C 1
ATOM 872 O O . VAL A 1 108 ? 16.627 10.696 -2.516 1.00 81.62 108 VAL A O 1
ATOM 875 N N . GLU A 1 109 ? 17.575 12.403 -3.639 1.00 79.69 109 GLU A N 1
ATOM 876 C CA . GLU A 1 109 ? 16.801 13.441 -2.966 1.00 79.69 109 GLU A CA 1
ATOM 877 C C . GLU A 1 109 ? 15.328 13.369 -3.356 1.00 79.69 109 GLU A C 1
ATOM 879 O O . GLU A 1 109 ? 14.475 13.379 -2.467 1.00 79.69 109 GLU A O 1
ATOM 884 N N . ALA A 1 110 ? 15.020 13.228 -4.649 1.00 76.00 110 ALA A N 1
ATOM 885 C CA . ALA A 1 110 ? 13.641 13.119 -5.119 1.00 76.00 110 ALA A CA 1
ATOM 886 C C . ALA A 1 110 ? 12.906 11.939 -4.464 1.00 76.00 110 ALA A C 1
ATOM 888 O O . ALA A 1 110 ? 11.784 12.093 -3.985 1.00 76.00 110 ALA A O 1
ATOM 889 N N . GLU A 1 111 ? 13.557 10.783 -4.357 1.00 73.81 111 GLU A N 1
ATOM 890 C CA . GLU A 1 111 ? 12.974 9.611 -3.714 1.00 73.81 111 GLU A CA 1
ATOM 891 C C . GLU A 1 111 ? 12.842 9.771 -2.195 1.00 73.81 111 GLU A C 1
ATOM 893 O O . GLU A 1 111 ? 11.877 9.297 -1.610 1.00 73.81 111 GLU A O 1
ATOM 898 N N . SER A 1 112 ? 13.762 10.479 -1.533 1.00 68.88 112 SER A N 1
ATOM 899 C CA . SER A 1 112 ? 13.634 10.781 -0.095 1.00 68.88 112 SER A CA 1
ATOM 900 C C . SER A 1 112 ? 12.456 11.708 0.239 1.00 68.88 112 SER A C 1
ATOM 902 O O . SER A 1 112 ? 12.011 11.774 1.387 1.00 68.88 112 SER A O 1
ATOM 904 N N . GLN A 1 113 ? 11.968 12.448 -0.759 1.00 65.25 113 GLN A N 1
ATOM 905 C CA . GLN A 1 113 ? 10.814 13.335 -0.641 1.00 65.25 113 GLN A CA 1
ATOM 906 C C . GLN A 1 113 ? 9.501 12.655 -1.026 1.00 65.25 113 GLN A C 1
ATOM 908 O O . GLN A 1 113 ? 8.431 13.182 -0.708 1.00 65.25 113 GLN A O 1
ATOM 913 N N . LEU A 1 114 ? 9.562 11.508 -1.703 1.00 64.00 114 LEU A N 1
ATOM 914 C CA . LEU A 1 114 ? 8.377 10.737 -2.025 1.00 64.00 114 LEU A CA 1
ATOM 915 C C . LEU A 1 114 ? 7.833 10.101 -0.760 1.00 64.00 114 LEU A C 1
ATOM 917 O O . LEU A 1 114 ? 8.532 9.401 -0.031 1.00 64.00 114 LEU A O 1
ATOM 921 N N . VAL A 1 115 ? 6.553 10.354 -0.515 1.00 66.75 115 VAL A N 1
ATOM 922 C CA . VAL A 1 115 ? 5.837 9.691 0.557 1.00 66.75 115 VAL A CA 1
ATOM 923 C C . VAL A 1 115 ? 4.593 9.030 -0.001 1.00 66.75 115 VAL A C 1
ATOM 925 O O . VAL A 1 115 ? 3.835 9.643 -0.754 1.00 66.75 115 VAL A O 1
ATOM 928 N N . PHE A 1 116 ? 4.429 7.760 0.345 1.00 72.94 116 PHE A N 1
ATOM 929 C CA . PHE A 1 116 ? 3.279 6.943 -0.007 1.00 72.94 116 PHE A CA 1
ATOM 930 C C . PHE A 1 116 ? 2.167 7.107 1.035 1.00 72.94 116 PHE A C 1
ATOM 932 O O . PHE A 1 116 ? 2.420 7.480 2.180 1.00 72.94 116 PHE A O 1
ATOM 939 N N . VAL A 1 117 ? 0.922 6.855 0.628 1.00 80.25 117 VAL A N 1
ATOM 940 C CA . VAL A 1 117 ? -0.226 6.831 1.551 1.00 80.25 117 VAL A CA 1
ATOM 941 C C . VAL A 1 117 ? -0.249 5.507 2.308 1.00 80.25 117 VAL A C 1
ATOM 943 O O . VAL A 1 117 ? -0.396 5.484 3.529 1.00 80.25 117 VAL A O 1
ATOM 946 N N . ALA A 1 118 ? -0.056 4.414 1.576 1.00 84.06 118 ALA A N 1
ATOM 947 C CA . ALA A 1 118 ? 0.118 3.078 2.102 1.00 84.06 118 ALA A CA 1
ATOM 948 C C . ALA A 1 118 ? 1.086 2.289 1.203 1.00 84.06 118 ALA A C 1
ATOM 950 O O . ALA A 1 118 ? 1.405 2.748 0.105 1.00 84.06 118 ALA A O 1
ATOM 951 N N . ALA A 1 119 ? 1.617 1.186 1.722 1.00 85.81 119 ALA A N 1
ATOM 952 C CA . ALA A 1 119 ? 2.461 0.252 0.988 1.00 85.81 119 ALA A CA 1
ATOM 953 C C . ALA A 1 119 ? 2.367 -1.146 1.611 1.00 85.81 119 ALA A C 1
ATOM 955 O O . ALA A 1 119 ? 2.375 -1.280 2.840 1.00 85.81 119 ALA A O 1
ATOM 956 N N . ALA A 1 120 ? 2.347 -2.184 0.783 1.00 86.50 120 ALA A N 1
ATOM 957 C CA . ALA A 1 120 ? 2.455 -3.570 1.218 1.00 86.50 120 ALA A CA 1
ATOM 958 C C . ALA A 1 1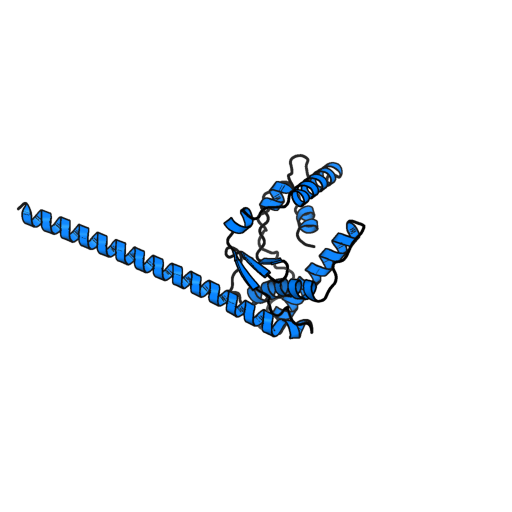20 ? 3.904 -4.079 1.141 1.00 86.50 120 ALA A C 1
ATOM 960 O O . ALA A 1 120 ? 4.620 -3.844 0.170 1.00 86.50 120 ALA A O 1
ATOM 961 N N . SER A 1 121 ? 4.331 -4.822 2.159 1.00 85.38 121 SER A N 1
ATOM 962 C CA . SER A 1 121 ? 5.566 -5.605 2.136 1.00 85.38 121 SER A CA 1
ATOM 963 C C . SER A 1 121 ? 5.319 -6.942 2.820 1.00 85.38 121 SER A C 1
ATOM 965 O O . SER A 1 121 ? 4.883 -6.987 3.976 1.00 85.38 121 SER A O 1
ATOM 967 N N . GLU A 1 122 ? 5.557 -8.030 2.086 1.00 87.19 122 GLU A N 1
ATOM 968 C CA . GLU A 1 122 ? 5.114 -9.376 2.464 1.00 87.19 122 GLU A CA 1
ATOM 969 C C . GLU A 1 122 ? 3.613 -9.362 2.825 1.00 87.19 122 GLU A C 1
ATOM 971 O O . GLU A 1 122 ? 2.788 -8.873 2.055 1.00 87.19 122 GLU A O 1
ATOM 976 N N . ASN A 1 123 ? 3.263 -9.828 4.026 1.00 93.25 123 ASN A N 1
ATOM 977 C CA . ASN A 1 123 ? 1.896 -9.838 4.542 1.00 93.25 123 ASN A CA 1
ATOM 978 C C . ASN A 1 123 ? 1.623 -8.632 5.460 1.00 93.25 123 ASN A C 1
ATOM 980 O O . ASN A 1 123 ? 0.728 -8.683 6.294 1.00 93.25 123 ASN A O 1
ATOM 984 N N . THR A 1 124 ? 2.411 -7.554 5.391 1.00 94.31 124 THR A N 1
ATOM 985 C CA . THR A 1 124 ? 2.222 -6.361 6.237 1.00 94.31 124 THR A CA 1
ATOM 986 C C . THR A 1 124 ? 1.924 -5.130 5.390 1.00 94.31 124 THR A C 1
ATOM 988 O O . THR A 1 124 ? 2.692 -4.779 4.499 1.00 94.31 124 THR A O 1
ATOM 991 N N . ILE A 1 125 ? 0.825 -4.448 5.702 1.00 94.50 125 ILE A N 1
ATOM 992 C CA . ILE A 1 125 ? 0.429 -3.180 5.092 1.00 94.50 125 ILE A CA 1
ATOM 993 C C . ILE A 1 125 ? 0.807 -2.048 6.038 1.00 94.50 125 ILE A C 1
ATOM 995 O O . ILE A 1 125 ? 0.354 -1.993 7.182 1.00 94.50 125 ILE A O 1
ATOM 999 N N . TYR A 1 126 ? 1.631 -1.133 5.543 1.00 92.38 126 TYR A N 1
ATOM 1000 C CA . TYR A 1 126 ? 2.050 0.074 6.236 1.00 92.38 126 TYR A CA 1
ATOM 1001 C C . TYR A 1 126 ? 1.217 1.246 5.748 1.00 92.38 126 TYR A C 1
ATOM 1003 O O . TYR A 1 126 ? 1.184 1.524 4.555 1.00 92.38 126 TYR A O 1
ATOM 1011 N N . LEU A 1 127 ? 0.572 1.958 6.665 1.00 92.88 127 LEU A N 1
ATOM 1012 C CA . LEU A 1 127 ? -0.297 3.089 6.353 1.00 92.88 127 LEU A CA 1
ATOM 1013 C C . LEU A 1 127 ? 0.227 4.350 7.032 1.00 92.88 127 LEU A C 1
ATOM 1015 O O . LEU A 1 127 ? 0.418 4.381 8.249 1.00 92.88 127 LEU A O 1
ATOM 1019 N N . VAL A 1 128 ? 0.462 5.397 6.243 1.00 89.25 128 VAL A N 1
ATOM 1020 C CA . VAL A 1 128 ? 1.007 6.671 6.716 1.00 89.25 128 VAL A CA 1
ATOM 1021 C C . VAL A 1 128 ? -0.136 7.547 7.208 1.00 89.25 128 VAL A C 1
ATOM 1023 O O . VAL A 1 128 ? -0.921 8.083 6.423 1.00 89.25 128 VAL A O 1
ATOM 1026 N N . ARG A 1 129 ? -0.222 7.700 8.532 1.00 89.88 129 ARG A N 1
ATOM 1027 C CA . ARG A 1 129 ? -1.307 8.409 9.227 1.00 89.88 129 ARG A CA 1
ATOM 1028 C C . ARG A 1 129 ? -1.606 9.784 8.630 1.00 89.88 129 ARG A C 1
ATOM 1030 O O . ARG A 1 129 ? -2.761 10.175 8.528 1.00 89.88 129 ARG A O 1
ATOM 1037 N N . GLU A 1 130 ? -0.575 10.542 8.282 1.00 85.56 130 GLU A N 1
ATOM 1038 C CA . GLU A 1 130 ? -0.711 11.921 7.812 1.00 85.56 130 GLU A CA 1
ATOM 1039 C C . GLU A 1 130 ? -1.368 12.044 6.432 1.00 85.56 130 GLU A C 1
ATOM 1041 O O . GLU A 1 130 ? -1.783 13.144 6.069 1.00 85.56 130 GLU A O 1
ATOM 1046 N N . PHE A 1 131 ? -1.473 10.947 5.675 1.00 84.69 131 PHE A N 1
ATOM 1047 C CA . PHE A 1 131 ? -1.996 10.954 4.307 1.00 84.69 131 PHE A CA 1
ATOM 1048 C C . PHE A 1 131 ? -3.199 10.045 4.082 1.00 84.69 131 PHE A C 1
ATOM 1050 O O . PHE A 1 131 ? -3.717 10.005 2.969 1.00 84.69 131 PHE A O 1
ATOM 1057 N N . PHE A 1 132 ? -3.659 9.343 5.116 1.00 88.56 132 PHE A N 1
ATOM 1058 C CA . PHE A 1 132 ? -4.804 8.451 5.021 1.00 88.56 132 PHE A CA 1
ATOM 1059 C C . PHE A 1 132 ? -6.010 9.007 5.779 1.00 88.56 132 PHE A C 1
ATOM 1061 O O . PHE A 1 132 ? -5.925 9.296 6.976 1.00 88.56 132 PHE A O 1
ATOM 1068 N N . GLU A 1 133 ? -7.144 9.103 5.087 1.00 90.19 133 GLU A N 1
ATOM 1069 C CA . GLU A 1 133 ? -8.409 9.597 5.630 1.00 90.19 133 GLU A CA 1
ATOM 1070 C C . GLU A 1 133 ? -9.423 8.443 5.754 1.00 90.19 133 GLU A C 1
ATOM 1072 O O . GLU A 1 133 ? -10.084 8.103 4.773 1.00 90.19 133 GLU A O 1
ATOM 1077 N N . PRO A 1 134 ? -9.564 7.810 6.937 1.00 90.75 134 PRO A N 1
ATOM 1078 C CA . PRO A 1 134 ? -10.461 6.670 7.115 1.00 90.75 134 PRO A CA 1
ATOM 1079 C C . PRO A 1 134 ? -11.950 7.031 7.054 1.00 90.75 134 PRO A C 1
ATOM 1081 O O . PRO A 1 134 ? -12.777 6.129 6.942 1.00 90.75 134 PRO A O 1
ATOM 1084 N N . PHE A 1 135 ? -12.317 8.312 7.178 1.00 88.62 135 PHE A N 1
ATOM 1085 C CA . PHE A 1 135 ? -13.719 8.739 7.159 1.00 88.62 135 PHE A CA 1
ATOM 1086 C C . PHE A 1 135 ? -14.258 8.987 5.741 1.00 88.62 135 PHE A C 1
ATOM 1088 O O . PHE A 1 135 ? -15.478 9.032 5.564 1.00 88.62 135 PHE A O 1
ATOM 1095 N N . ASP A 1 136 ? -13.392 9.081 4.725 1.00 88.81 136 ASP A N 1
ATOM 1096 C CA . ASP A 1 136 ? -13.784 8.859 3.327 1.00 88.81 136 ASP A CA 1
ATOM 1097 C C . ASP A 1 136 ? -13.779 7.345 3.071 1.00 88.81 136 ASP A C 1
ATOM 1099 O O . ASP A 1 136 ? -12.828 6.797 2.517 1.00 88.81 136 ASP A O 1
ATOM 1103 N N . GLU A 1 137 ? -14.826 6.648 3.545 1.00 89.06 137 GLU A N 1
ATOM 1104 C CA . GLU A 1 137 ? -14.875 5.173 3.532 1.00 89.06 137 GLU A CA 1
ATOM 1105 C C . GLU A 1 137 ? -14.613 4.595 2.133 1.00 89.06 137 GLU A C 1
ATOM 1107 O O . GLU A 1 137 ? -13.940 3.572 2.016 1.00 89.06 137 GLU A O 1
ATOM 1112 N N . ARG A 1 138 ? -15.078 5.267 1.072 1.00 91.94 138 ARG A N 1
ATOM 1113 C CA . ARG A 1 138 ? -14.881 4.802 -0.302 1.00 91.94 138 ARG A CA 1
ATOM 1114 C C . ARG A 1 138 ? -13.408 4.873 -0.703 1.00 91.94 138 ARG A C 1
ATOM 1116 O O . ARG A 1 138 ? -12.885 3.901 -1.239 1.00 91.94 138 ARG A O 1
ATOM 1123 N N . GLU A 1 139 ? -12.752 6.013 -0.484 1.00 89.69 139 GLU A N 1
ATOM 1124 C CA . GLU A 1 139 ? -11.329 6.182 -0.809 1.00 89.69 139 GLU A CA 1
ATOM 1125 C C . GLU A 1 139 ? -10.441 5.292 0.074 1.00 89.69 139 GLU A C 1
ATOM 1127 O O . GLU A 1 139 ? -9.529 4.638 -0.428 1.00 89.69 139 GLU A O 1
ATOM 1132 N N . ALA A 1 140 ? -10.770 5.177 1.362 1.00 92.88 140 ALA A N 1
ATOM 1133 C CA . ALA A 1 140 ? -10.091 4.291 2.300 1.00 92.88 140 ALA A CA 1
ATOM 1134 C C . ALA A 1 140 ? -10.175 2.814 1.874 1.00 92.88 140 ALA A C 1
ATOM 1136 O O . ALA A 1 140 ? -9.160 2.115 1.886 1.00 92.88 140 ALA A O 1
ATOM 1137 N N . LYS A 1 141 ? -11.363 2.345 1.463 1.00 95.50 141 LYS A N 1
ATOM 1138 C CA . LYS A 1 141 ? -11.572 0.985 0.938 1.00 95.50 141 LYS A CA 1
ATOM 1139 C C . LYS A 1 141 ? -10.821 0.756 -0.369 1.00 95.50 141 LYS A C 1
ATOM 1141 O O . LYS A 1 141 ? -10.220 -0.298 -0.520 1.00 95.50 141 LYS A O 1
ATOM 1146 N N . GLU A 1 142 ? -10.836 1.723 -1.287 1.00 94.56 142 GLU A N 1
ATOM 1147 C CA . GLU A 1 142 ? -10.113 1.654 -2.567 1.00 94.56 142 GLU A CA 1
ATOM 1148 C C . GLU A 1 142 ? -8.603 1.470 -2.341 1.00 94.56 142 GLU A C 1
ATOM 1150 O O . GLU A 1 142 ? -8.007 0.544 -2.891 1.00 94.56 142 GLU A O 1
ATOM 1155 N N . ILE A 1 143 ? -8.008 2.295 -1.471 1.00 93.44 143 ILE A N 1
ATOM 1156 C CA . ILE A 1 143 ? -6.581 2.228 -1.121 1.00 93.44 143 ILE A CA 1
ATOM 1157 C C . ILE A 1 143 ? -6.254 0.910 -0.414 1.00 93.44 143 ILE A C 1
ATOM 1159 O O . ILE A 1 143 ? -5.320 0.221 -0.801 1.00 93.44 143 ILE A O 1
ATOM 1163 N N . LEU A 1 144 ? -7.016 0.518 0.609 1.00 96.75 144 LEU A N 1
ATOM 1164 C CA . LEU A 1 144 ? -6.718 -0.718 1.337 1.00 96.75 144 LEU A CA 1
ATOM 1165 C C . LEU A 1 144 ? -6.924 -1.965 0.467 1.00 96.75 144 LEU A C 1
ATOM 1167 O O . LEU A 1 144 ? -6.162 -2.916 0.597 1.00 96.75 144 LEU A O 1
ATOM 1171 N N . ALA A 1 145 ? -7.897 -1.966 -0.446 1.00 97.19 145 ALA A N 1
ATOM 1172 C CA . ALA A 1 145 ? -8.079 -3.052 -1.405 1.00 97.19 145 ALA A CA 1
ATOM 1173 C C . ALA A 1 145 ? -6.919 -3.142 -2.411 1.00 97.19 145 ALA A C 1
ATOM 1175 O O . ALA A 1 145 ? -6.510 -4.256 -2.745 1.00 97.19 145 ALA A O 1
ATOM 1176 N N . HIS A 1 146 ? -6.353 -2.007 -2.844 1.00 96.38 146 HIS A N 1
ATOM 1177 C CA . HIS A 1 146 ? -5.100 -1.967 -3.615 1.00 96.38 146 HIS A CA 1
ATOM 1178 C C . HIS A 1 146 ? -3.974 -2.665 -2.842 1.00 96.38 146 HIS A C 1
ATOM 1180 O O . HIS A 1 146 ? -3.414 -3.646 -3.323 1.00 96.38 146 HIS A O 1
ATOM 1186 N N . GLU A 1 147 ? -3.715 -2.251 -1.600 1.00 95.44 147 GLU A N 1
ATOM 1187 C CA . GLU A 1 147 ? -2.608 -2.810 -0.810 1.00 95.44 147 GLU A CA 1
ATOM 1188 C C . GLU A 1 147 ? -2.805 -4.288 -0.440 1.00 95.44 147 GLU A C 1
ATOM 1190 O O . GLU A 1 147 ? -1.874 -5.089 -0.516 1.00 95.44 147 GLU A O 1
ATOM 1195 N N . VAL A 1 148 ? -4.026 -4.701 -0.081 1.00 97.00 148 VAL A N 1
ATOM 1196 C CA . VAL A 1 148 ? -4.334 -6.116 0.190 1.00 97.00 148 VAL A CA 1
ATOM 1197 C C . VAL A 1 148 ? -4.144 -6.963 -1.070 1.00 97.00 148 VAL A C 1
ATOM 1199 O O . VAL A 1 148 ? -3.710 -8.113 -0.972 1.00 97.00 148 VAL A O 1
ATOM 1202 N N . THR A 1 149 ? -4.376 -6.403 -2.259 1.00 96.81 149 THR A N 1
ATOM 1203 C CA . THR A 1 149 ? -4.118 -7.114 -3.517 1.00 96.81 149 THR A CA 1
ATOM 1204 C C . THR A 1 149 ? -2.643 -7.468 -3.676 1.00 96.81 149 THR A C 1
ATOM 1206 O O . THR A 1 149 ? -2.355 -8.580 -4.111 1.00 96.81 149 THR A O 1
ATOM 1209 N N . HIS A 1 150 ? -1.707 -6.623 -3.239 1.00 94.50 150 HIS A N 1
ATOM 1210 C CA . HIS A 1 150 ? -0.284 -6.978 -3.247 1.00 94.50 150 HIS A CA 1
ATOM 1211 C C . HIS A 1 150 ? 0.036 -8.184 -2.355 1.00 94.50 150 HIS A C 1
ATOM 1213 O O . HIS A 1 150 ? 0.843 -9.030 -2.737 1.00 94.50 150 HIS A O 1
ATOM 1219 N N . THR A 1 151 ? -0.647 -8.335 -1.216 1.00 95.38 151 THR A N 1
ATOM 1220 C CA . THR A 1 151 ? -0.475 -9.522 -0.352 1.00 95.38 151 THR A CA 1
ATOM 1221 C C . THR A 1 151 ? -1.002 -10.798 -1.019 1.00 95.38 151 THR A C 1
ATOM 1223 O O . THR A 1 151 ? -0.350 -11.838 -0.978 1.00 95.38 151 THR A O 1
ATOM 1226 N N . ILE A 1 152 ? -2.140 -10.713 -1.723 1.00 95.69 152 ILE A N 1
ATOM 1227 C CA . ILE A 1 152 ? -2.661 -11.809 -2.557 1.00 95.69 152 ILE A CA 1
ATOM 1228 C C . ILE A 1 152 ? -1.651 -12.126 -3.661 1.00 95.69 152 ILE A C 1
ATOM 1230 O O . ILE A 1 152 ? -1.344 -13.288 -3.918 1.00 95.69 152 ILE A O 1
ATOM 1234 N N . GLN A 1 153 ? -1.111 -11.103 -4.320 1.00 94.25 153 GLN A N 1
ATOM 1235 C CA . GLN A 1 153 ? -0.170 -11.313 -5.406 1.00 94.25 153 GLN A CA 1
ATOM 1236 C C . GLN A 1 153 ? 1.103 -12.022 -4.931 1.00 94.25 153 GLN A C 1
ATOM 1238 O O . GLN A 1 153 ? 1.560 -12.939 -5.610 1.00 94.25 153 GLN A O 1
ATOM 1243 N N . GLY A 1 154 ? 1.624 -11.654 -3.757 1.00 92.38 154 GLY A N 1
ATOM 1244 C CA . GLY A 1 154 ? 2.777 -12.313 -3.140 1.00 92.38 154 GLY A CA 1
ATOM 1245 C C . GLY A 1 154 ? 2.531 -13.776 -2.752 1.00 92.38 154 GLY A C 1
ATOM 1246 O O . GLY A 1 154 ? 3.447 -14.588 -2.852 1.00 92.38 154 GLY A O 1
ATOM 1247 N N . GLU A 1 155 ? 1.305 -14.128 -2.354 1.00 93.75 155 GLU A N 1
ATOM 1248 C CA . GLU A 1 155 ? 0.936 -15.500 -1.973 1.00 93.75 155 GLU A CA 1
ATOM 1249 C C . GLU A 1 155 ? 0.748 -16.421 -3.187 1.00 93.75 155 GLU A C 1
ATOM 1251 O O . GLU A 1 155 ? 1.226 -17.556 -3.200 1.00 93.75 155 GLU A O 1
ATOM 1256 N N . TYR A 1 156 ? 0.037 -15.952 -4.219 1.00 93.88 156 TYR A N 1
ATOM 1257 C CA . TYR A 1 156 ? -0.403 -16.822 -5.318 1.00 93.88 156 TYR A CA 1
ATOM 1258 C C . TYR A 1 156 ? 0.431 -16.706 -6.594 1.00 93.88 156 TYR A C 1
ATOM 1260 O O . TYR A 1 156 ? 0.378 -17.618 -7.427 1.00 93.88 156 TYR A O 1
ATOM 1268 N N . PHE A 1 157 ? 1.184 -15.620 -6.788 1.00 90.31 157 PHE A N 1
ATOM 1269 C CA . PHE A 1 157 ? 1.978 -15.417 -7.998 1.00 90.31 157 PHE A CA 1
ATOM 1270 C C . PHE A 1 157 ? 3.473 -15.472 -7.702 1.00 90.31 157 PHE A C 1
ATOM 1272 O O . PHE A 1 157 ? 3.972 -15.002 -6.686 1.00 90.31 157 PHE A O 1
ATOM 1279 N N . GLN A 1 158 ? 4.212 -16.079 -8.627 1.00 84.06 158 GLN A N 1
ATOM 1280 C CA . GLN A 1 158 ? 5.660 -16.171 -8.513 1.00 84.06 158 GLN A CA 1
ATOM 1281 C C . GLN A 1 158 ? 6.307 -14.839 -8.873 1.00 84.06 158 GLN A C 1
ATOM 1283 O O . GLN A 1 158 ? 5.886 -14.167 -9.816 1.00 84.06 158 GLN A O 1
ATOM 1288 N N . ALA A 1 159 ? 7.390 -14.510 -8.170 1.00 78.00 159 ALA A N 1
ATOM 1289 C CA . ALA A 1 159 ? 8.247 -13.401 -8.548 1.00 78.00 159 ALA A CA 1
ATOM 1290 C C . ALA A 1 159 ? 8.775 -13.611 -9.976 1.00 78.00 159 ALA A C 1
ATOM 1292 O O . ALA A 1 159 ? 9.379 -14.641 -10.293 1.00 78.00 159 ALA A O 1
ATOM 1293 N N . PHE A 1 160 ? 8.546 -12.628 -10.843 1.00 84.06 160 PHE A N 1
ATOM 1294 C CA . PHE A 1 160 ? 9.111 -12.618 -12.182 1.00 84.06 160 PHE A CA 1
ATOM 1295 C C . PHE A 1 160 ? 10.602 -12.291 -12.114 1.00 84.06 160 PHE A C 1
ATOM 1297 O O . PHE A 1 160 ? 11.013 -11.315 -11.490 1.00 84.06 160 PHE A O 1
ATOM 1304 N N . ASN A 1 161 ? 11.417 -13.105 -12.782 1.00 81.12 161 ASN A N 1
ATOM 1305 C CA . ASN A 1 161 ? 12.851 -12.870 -12.907 1.00 81.12 161 ASN A CA 1
ATOM 1306 C C . ASN A 1 161 ? 13.153 -12.327 -14.308 1.00 81.12 161 ASN A C 1
ATOM 1308 O O . ASN A 1 161 ? 13.583 -13.069 -15.195 1.00 81.12 161 ASN A O 1
ATOM 1312 N N . GLY A 1 162 ? 12.840 -11.047 -14.510 1.00 81.75 162 GLY A N 1
ATOM 1313 C CA . GLY A 1 162 ? 13.114 -10.339 -15.756 1.00 81.75 162 GLY A CA 1
ATOM 1314 C C . GLY A 1 162 ? 14.610 -10.197 -16.001 1.00 81.75 162 GLY A C 1
ATOM 1315 O O . GLY A 1 162 ? 15.388 -9.951 -15.079 1.00 81.75 162 GLY A O 1
ATOM 1316 N N . ARG A 1 163 ? 15.027 -10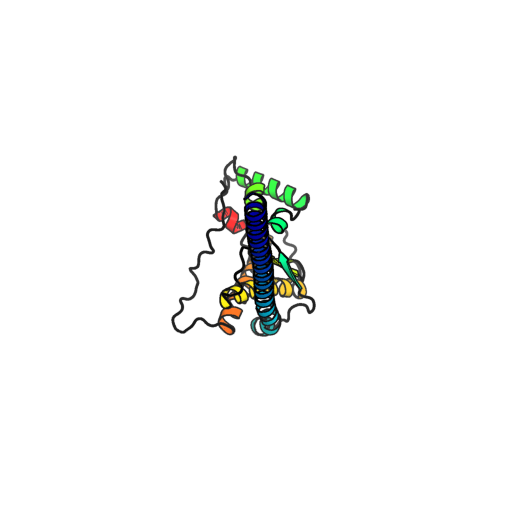.348 -17.258 1.00 86.06 163 ARG A N 1
ATOM 1317 C CA . ARG A 1 163 ? 16.427 -10.175 -17.658 1.00 86.06 163 ARG A CA 1
ATOM 1318 C C . ARG A 1 163 ? 16.716 -8.740 -18.075 1.00 86.06 163 ARG A C 1
ATOM 1320 O O . ARG A 1 163 ? 17.840 -8.269 -17.889 1.00 86.06 163 ARG A O 1
ATOM 1327 N N . PHE A 1 164 ? 15.735 -8.082 -18.682 1.00 82.06 164 PHE A N 1
ATOM 1328 C CA . PHE A 1 164 ? 15.868 -6.730 -19.207 1.00 82.06 164 PHE A CA 1
ATOM 1329 C C . PHE A 1 164 ? 15.003 -5.738 -18.429 1.00 82.06 164 PHE A C 1
ATOM 1331 O O . PHE A 1 164 ? 14.021 -6.102 -17.787 1.00 82.06 164 PHE A O 1
ATOM 1338 N N . HIS A 1 165 ? 15.399 -4.466 -18.465 1.00 72.94 165 HIS A N 1
ATOM 1339 C CA . HIS A 1 165 ? 14.719 -3.414 -17.715 1.00 72.94 165 HIS A CA 1
ATOM 1340 C C . HIS A 1 165 ? 13.263 -3.234 -18.164 1.00 72.94 165 HIS A C 1
ATOM 1342 O O . HIS A 1 165 ? 12.387 -3.093 -17.325 1.00 72.94 165 HIS A O 1
ATOM 1348 N N . ASP A 1 166 ? 12.991 -3.288 -19.467 1.00 76.06 166 ASP A N 1
ATOM 1349 C CA . ASP A 1 166 ? 11.639 -3.199 -20.026 1.00 76.06 166 ASP A CA 1
ATOM 1350 C C . ASP A 1 166 ? 10.740 -4.361 -19.587 1.00 76.06 166 ASP A C 1
ATOM 1352 O O . ASP A 1 166 ? 9.576 -4.137 -19.266 1.00 76.06 166 ASP A O 1
ATOM 1356 N N . GLU A 1 167 ? 11.278 -5.579 -19.494 1.00 84.56 167 GLU A N 1
ATOM 1357 C CA . GLU A 1 167 ? 10.560 -6.729 -18.932 1.00 84.56 167 GLU A CA 1
ATOM 1358 C C . GLU A 1 167 ? 10.186 -6.496 -17.461 1.00 84.56 167 GLU A C 1
ATOM 1360 O O . GLU A 1 167 ? 9.055 -6.768 -17.060 1.00 84.56 167 GLU A O 1
ATOM 1365 N N . ILE A 1 168 ? 11.121 -5.972 -16.660 1.00 80.94 168 ILE A N 1
ATOM 1366 C CA . ILE A 1 168 ? 10.891 -5.657 -15.242 1.00 80.94 168 ILE A CA 1
ATOM 1367 C C . ILE A 1 168 ? 9.831 -4.558 -15.104 1.00 80.94 168 ILE A C 1
ATOM 1369 O O . ILE A 1 168 ? 8.911 -4.699 -14.303 1.00 80.94 168 ILE A O 1
ATOM 1373 N N . GLN A 1 169 ? 9.911 -3.495 -15.909 1.00 77.56 169 GLN A N 1
ATOM 1374 C CA . GLN A 1 169 ? 8.926 -2.411 -15.873 1.00 77.56 169 GLN A CA 1
ATOM 1375 C C . GLN A 1 169 ? 7.540 -2.878 -16.313 1.00 77.56 169 GLN A C 1
ATOM 1377 O O . GLN A 1 169 ? 6.553 -2.568 -15.653 1.00 77.56 169 GLN A O 1
ATOM 1382 N N . ALA A 1 170 ? 7.450 -3.667 -17.386 1.00 83.19 170 ALA A N 1
ATOM 1383 C CA . ALA A 1 170 ? 6.178 -4.223 -17.838 1.00 83.19 170 ALA A CA 1
ATOM 1384 C C . ALA A 1 170 ? 5.539 -5.128 -16.774 1.00 83.19 170 ALA A C 1
ATOM 1386 O O . ALA A 1 170 ? 4.321 -5.118 -16.602 1.00 83.19 170 ALA A O 1
ATOM 1387 N N . TRP A 1 171 ? 6.355 -5.895 -16.047 1.00 86.38 171 TRP A N 1
ATOM 1388 C CA . TRP A 1 171 ? 5.888 -6.730 -14.946 1.00 86.38 171 TRP A CA 1
ATOM 1389 C C . TRP A 1 171 ? 5.398 -5.911 -13.748 1.00 86.38 171 TRP A C 1
ATOM 1391 O O . TRP A 1 171 ? 4.304 -6.164 -13.247 1.00 86.38 171 TRP A O 1
ATOM 1401 N N . ASN A 1 172 ? 6.163 -4.904 -13.319 1.00 82.31 172 ASN A N 1
ATOM 1402 C CA . ASN A 1 172 ? 5.750 -4.025 -12.226 1.00 82.31 172 ASN A CA 1
ATOM 1403 C C . ASN A 1 172 ? 4.449 -3.288 -12.579 1.00 82.31 172 ASN A C 1
ATOM 1405 O O . ASN A 1 172 ? 3.539 -3.232 -11.756 1.00 82.31 172 ASN A O 1
ATOM 1409 N N . ALA A 1 173 ? 4.317 -2.825 -13.825 1.00 82.12 173 ALA A N 1
ATOM 1410 C CA . ALA A 1 173 ? 3.107 -2.157 -14.288 1.00 82.12 173 ALA A CA 1
ATOM 1411 C C . ALA A 1 173 ? 1.876 -3.065 -14.317 1.00 82.12 173 ALA A C 1
ATOM 1413 O O . ALA A 1 173 ? 0.754 -2.630 -14.055 1.00 82.12 173 ALA A O 1
ATOM 1414 N N . LEU A 1 174 ? 2.070 -4.355 -14.598 1.00 89.69 174 LEU A N 1
ATOM 1415 C CA . LEU A 1 174 ? 1.002 -5.337 -14.462 1.00 89.69 174 LEU A CA 1
ATOM 1416 C C . LEU A 1 174 ? 0.578 -5.508 -12.995 1.00 89.69 174 LEU A C 1
ATOM 1418 O O . LEU A 1 174 ? -0.620 -5.558 -12.727 1.00 89.69 174 LEU A O 1
ATOM 1422 N N . ILE A 1 175 ? 1.534 -5.591 -12.063 1.00 88.88 175 ILE A N 1
ATOM 1423 C CA . ILE A 1 175 ? 1.275 -5.753 -10.623 1.00 88.88 175 ILE A CA 1
ATOM 1424 C C . ILE A 1 175 ? 0.482 -4.568 -10.060 1.00 88.88 175 ILE A C 1
ATOM 1426 O O . ILE A 1 175 ? -0.593 -4.760 -9.485 1.00 88.88 175 ILE A O 1
ATOM 1430 N N . GLU A 1 176 ? 0.992 -3.354 -10.244 1.00 86.69 176 GLU A N 1
ATOM 1431 C CA . GLU A 1 176 ? 0.382 -2.124 -9.732 1.00 86.69 176 GLU A CA 1
ATOM 1432 C C . GLU A 1 176 ? -0.922 -1.780 -10.456 1.00 86.69 176 GLU A C 1
ATOM 1434 O O . GLU A 1 176 ? -1.890 -1.322 -9.838 1.00 86.69 176 GLU A O 1
ATOM 1439 N N . GLY A 1 177 ? -0.987 -2.054 -11.762 1.00 87.06 177 GLY A N 1
ATOM 1440 C CA . GLY A 1 177 ? -2.204 -1.913 -12.553 1.00 87.06 177 GLY A CA 1
ATOM 1441 C C . GLY A 1 177 ? -3.314 -2.855 -12.084 1.00 87.06 177 GLY A C 1
ATOM 1442 O O . GLY A 1 177 ? -4.460 -2.425 -11.943 1.00 87.06 177 GLY A O 1
ATOM 1443 N N . ASP A 1 178 ? -2.990 -4.118 -11.790 1.00 94.06 178 ASP A N 1
ATOM 1444 C CA . ASP A 1 178 ? -3.934 -5.096 -11.233 1.00 94.06 178 ASP A CA 1
ATOM 1445 C C . ASP A 1 178 ? -4.416 -4.696 -9.830 1.00 94.06 178 ASP A C 1
ATOM 1447 O O . ASP A 1 178 ? -5.618 -4.759 -9.559 1.00 94.06 178 ASP A O 1
ATOM 1451 N N . ALA A 1 179 ? -3.515 -4.227 -8.962 1.00 92.88 179 ALA A N 1
ATOM 1452 C CA . ALA A 1 179 ? -3.862 -3.726 -7.632 1.00 92.88 179 ALA A CA 1
ATOM 1453 C C . ALA A 1 179 ? -4.779 -2.493 -7.710 1.00 92.88 179 ALA A C 1
ATOM 1455 O O . ALA A 1 179 ? -5.852 -2.480 -7.098 1.00 92.88 179 ALA A O 1
ATOM 1456 N N . SER A 1 180 ? -4.434 -1.521 -8.562 1.00 92.75 180 SER A N 1
ATOM 1457 C CA . SER A 1 180 ? -5.230 -0.307 -8.788 1.00 92.75 180 SER A CA 1
ATOM 1458 C C . SER A 1 180 ? -6.624 -0.646 -9.313 1.00 92.75 180 SER A C 1
ATOM 1460 O O . SER A 1 180 ? -7.636 -0.144 -8.818 1.00 92.75 180 SER A O 1
ATOM 1462 N N . PHE A 1 181 ? -6.692 -1.536 -10.306 1.00 93.88 181 PHE A N 1
ATOM 1463 C CA . PHE A 1 181 ? -7.953 -1.982 -10.887 1.00 93.88 181 PHE A CA 1
ATOM 1464 C C . PHE A 1 181 ? -8.815 -2.726 -9.861 1.00 93.88 181 PHE A C 1
ATOM 1466 O O . PHE A 1 181 ? -10.024 -2.499 -9.782 1.00 93.88 181 PHE A O 1
ATOM 1473 N N . THR A 1 182 ? -8.200 -3.565 -9.028 1.00 95.25 182 THR A N 1
ATOM 1474 C CA . THR A 1 182 ? -8.895 -4.288 -7.959 1.00 95.25 182 THR A CA 1
ATOM 1475 C C . THR A 1 182 ? -9.454 -3.338 -6.906 1.00 95.25 182 THR A C 1
ATOM 1477 O O . THR A 1 182 ? -10.615 -3.486 -6.521 1.00 95.25 182 THR A O 1
ATOM 1480 N N . GLY A 1 183 ? -8.679 -2.334 -6.484 1.00 94.56 183 GLY A N 1
ATOM 1481 C CA . GLY A 1 183 ? -9.140 -1.302 -5.556 1.00 94.56 183 GLY A CA 1
ATOM 1482 C C . GLY A 1 183 ? -10.369 -0.562 -6.083 1.00 94.56 183 GLY A C 1
ATOM 1483 O O . GLY A 1 183 ? -11.372 -0.428 -5.377 1.00 94.56 183 GLY A O 1
ATOM 1484 N N . MET A 1 184 ? -10.338 -0.167 -7.361 1.00 93.62 184 MET A N 1
ATOM 1485 C CA . MET A 1 184 ? -11.478 0.467 -8.026 1.00 93.62 184 MET A CA 1
ATOM 1486 C C . MET A 1 184 ? -12.715 -0.438 -8.065 1.00 93.62 184 MET A C 1
ATOM 1488 O O . MET A 1 184 ? -13.804 0.013 -7.706 1.00 93.62 184 MET A O 1
ATOM 1492 N N . LEU A 1 185 ? -12.561 -1.704 -8.473 1.00 95.06 185 LEU A N 1
ATOM 1493 C CA . LEU A 1 185 ? -13.666 -2.666 -8.532 1.00 95.06 185 LEU A CA 1
ATOM 1494 C C . LEU A 1 185 ? -14.259 -2.952 -7.150 1.00 95.06 185 LEU A C 1
ATOM 1496 O O . LEU A 1 185 ? -15.477 -3.067 -7.013 1.00 95.06 185 LEU A O 1
ATOM 1500 N N . TYR A 1 186 ? -13.412 -3.058 -6.125 1.00 95.94 186 TY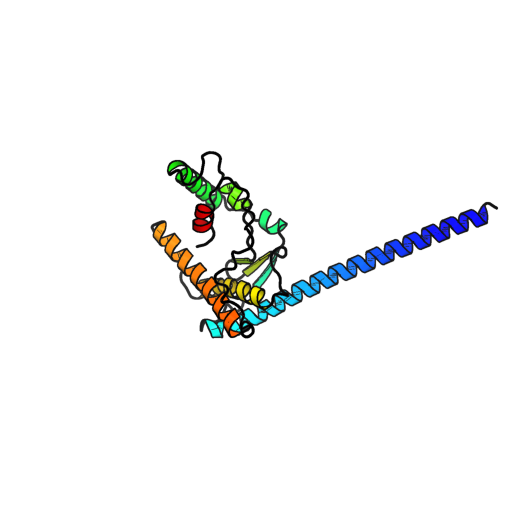R A N 1
ATOM 1501 C CA . TYR A 1 186 ? -13.856 -3.235 -4.748 1.00 95.94 186 TYR A CA 1
ATOM 1502 C C . TYR A 1 186 ? -14.713 -2.048 -4.301 1.00 95.94 186 TYR A C 1
ATOM 1504 O O . TYR A 1 186 ? -15.840 -2.237 -3.841 1.00 95.94 186 TYR A O 1
ATOM 1512 N N . ALA A 1 187 ? -14.213 -0.824 -4.493 1.00 91.69 187 ALA A N 1
ATOM 1513 C CA . ALA A 1 187 ? -14.950 0.385 -4.148 1.00 91.69 187 ALA A CA 1
ATOM 1514 C C . ALA A 1 187 ? -16.264 0.492 -4.934 1.00 91.69 187 ALA A C 1
ATOM 1516 O O . ALA A 1 187 ? -17.288 0.825 -4.356 1.00 91.69 187 ALA A O 1
ATOM 1517 N N . GLU A 1 188 ? -16.279 0.164 -6.227 1.00 92.19 188 GLU A N 1
ATOM 1518 C CA . GLU A 1 188 ? -17.507 0.160 -7.031 1.00 92.19 188 GLU A CA 1
ATOM 1519 C C . GLU A 1 188 ? -18.536 -0.863 -6.531 1.00 92.19 188 GLU A C 1
ATOM 1521 O O . GLU A 1 188 ? -19.730 -0.567 -6.479 1.00 92.19 188 GLU A O 1
ATOM 1526 N N . LYS A 1 189 ? -18.082 -2.053 -6.129 1.00 93.62 189 LYS A N 1
ATOM 1527 C CA . LYS A 1 189 ? -18.958 -3.130 -5.664 1.00 93.62 189 LYS A CA 1
ATOM 1528 C C . LYS A 1 189 ? -19.536 -2.871 -4.270 1.00 93.62 189 LYS A C 1
ATOM 1530 O O . LYS A 1 189 ? -20.711 -3.163 -4.047 1.00 93.62 189 LYS A O 1
ATOM 1535 N N . PHE A 1 190 ? -18.728 -2.366 -3.338 1.00 91.75 190 PHE A N 1
ATOM 1536 C CA . PHE A 1 190 ? -19.098 -2.264 -1.920 1.00 91.75 190 PHE A CA 1
ATOM 1537 C C . PHE A 1 190 ? -19.414 -0.837 -1.445 1.00 91.75 190 PHE A C 1
ATOM 1539 O O . PHE A 1 190 ? -20.064 -0.698 -0.414 1.00 91.75 190 PHE A O 1
ATOM 1546 N N . ASP A 1 191 ? -19.015 0.194 -2.196 1.00 86.69 191 ASP A N 1
ATOM 1547 C CA . ASP A 1 191 ? -19.349 1.614 -1.985 1.00 86.69 191 ASP A CA 1
ATOM 1548 C C . ASP A 1 191 ? -19.619 2.318 -3.338 1.00 86.69 191 ASP A C 1
ATOM 1550 O O . ASP A 1 191 ? -18.894 3.244 -3.744 1.00 86.69 191 ASP A O 1
ATOM 1554 N N . PRO A 1 192 ? -20.655 1.883 -4.085 1.00 76.50 192 PRO A N 1
ATOM 1555 C CA . PRO A 1 192 ? -20.973 2.480 -5.373 1.00 76.50 192 PRO A CA 1
ATOM 1556 C C . PRO A 1 192 ? -21.213 3.989 -5.212 1.00 76.50 192 PRO A C 1
ATOM 1558 O O . PRO A 1 192 ? -21.851 4.418 -4.242 1.00 76.50 192 PRO A O 1
ATOM 1561 N N . PRO A 1 193 ? -20.730 4.828 -6.149 1.00 66.88 193 PRO A N 1
ATOM 1562 C CA . PRO A 1 193 ? -21.057 6.244 -6.116 1.00 66.88 193 PRO A CA 1
ATOM 1563 C C . PRO A 1 193 ? -22.581 6.407 -6.159 1.00 66.88 193 PRO A C 1
ATOM 1565 O O . PRO A 1 193 ? -23.261 5.732 -6.933 1.00 66.88 193 PRO A O 1
ATOM 1568 N N . GLY A 1 194 ? -23.125 7.310 -5.338 1.00 62.16 194 GLY A N 1
ATOM 1569 C CA . GLY A 1 194 ? -24.540 7.677 -5.434 1.00 62.16 194 GLY A CA 1
ATOM 1570 C C . GLY A 1 194 ? -24.894 8.084 -6.870 1.00 62.16 194 GLY A C 1
ATOM 1571 O O . GLY A 1 194 ? -24.037 8.627 -7.576 1.00 62.16 194 GLY A O 1
ATOM 1572 N N . GLU A 1 195 ? -26.123 7.796 -7.314 1.00 45.09 195 GLU A N 1
ATOM 1573 C CA . GLU A 1 195 ? -26.575 8.053 -8.691 1.00 45.09 195 GLU A CA 1
ATOM 1574 C C . GLU A 1 195 ? -26.147 9.458 -9.166 1.00 45.09 195 GLU A C 1
ATOM 1576 O O . GLU A 1 195 ? -26.606 10.472 -8.641 1.00 45.09 195 GLU A O 1
ATOM 1581 N N . GLY A 1 196 ? -25.228 9.517 -10.140 1.00 49.12 196 GLY A N 1
ATOM 1582 C CA . GLY A 1 196 ? -24.713 10.767 -10.717 1.00 49.12 196 GLY A CA 1
ATOM 1583 C C . GLY A 1 196 ? -23.288 11.178 -10.318 1.00 49.12 196 GLY A C 1
ATOM 1584 O O . GLY A 1 196 ? -22.826 12.231 -10.758 1.00 49.12 196 GLY A O 1
ATOM 1585 N N . GLY A 1 197 ? -22.562 10.381 -9.529 1.00 43.47 197 GLY A N 1
ATOM 1586 C CA . GLY A 1 197 ? -21.134 10.616 -9.287 1.00 43.47 197 GLY A CA 1
ATOM 1587 C C . GLY A 1 197 ? -20.290 10.381 -10.554 1.00 43.47 197 GLY A C 1
ATOM 1588 O O . GLY A 1 197 ? -20.468 9.353 -11.206 1.00 43.47 197 GLY A O 1
ATOM 1589 N N . PRO A 1 198 ? -19.372 11.290 -10.938 1.00 42.22 198 PRO A N 1
ATOM 1590 C CA . PRO A 1 198 ? -18.527 11.077 -12.110 1.00 42.22 198 PRO A CA 1
ATOM 1591 C C . PRO A 1 198 ? -17.636 9.842 -11.916 1.00 42.22 198 PRO A C 1
ATOM 1593 O O . PRO A 1 198 ? -17.046 9.662 -10.846 1.00 42.22 198 PRO A O 1
ATOM 1596 N N . LEU A 1 199 ? -17.497 9.026 -12.970 1.00 46.34 199 LEU A N 1
ATOM 1597 C CA . LEU A 1 199 ? -16.427 8.031 -13.068 1.00 46.34 199 LEU A CA 1
ATOM 1598 C C . LEU A 1 199 ? -15.104 8.784 -12.893 1.00 46.34 199 LEU A C 1
ATOM 1600 O O . LEU A 1 199 ? -14.770 9.671 -13.677 1.00 46.34 199 LEU A O 1
ATOM 1604 N N . ARG A 1 200 ? -14.403 8.494 -11.795 1.00 52.53 200 ARG A N 1
ATOM 1605 C CA . ARG A 1 200 ? -13.316 9.298 -11.206 1.00 52.53 200 ARG A CA 1
ATOM 1606 C C . ARG A 1 200 ? -11.998 9.197 -12.004 1.00 52.53 200 ARG A C 1
ATOM 1608 O O . ARG A 1 200 ? -10.936 9.265 -11.403 1.00 52.53 200 ARG A O 1
ATOM 1615 N N . GLY A 1 201 ? -12.046 9.077 -13.334 1.00 39.34 201 GLY A N 1
ATOM 1616 C CA . GLY A 1 201 ? -10.867 9.027 -14.213 1.00 39.34 201 GLY A CA 1
ATOM 1617 C C . GLY A 1 201 ? -10.004 10.299 -14.206 1.00 39.34 201 GLY A C 1
ATOM 1618 O O . GLY A 1 201 ? -8.954 10.326 -14.834 1.00 39.34 201 GLY A O 1
ATOM 1619 N N . GLU A 1 202 ? -10.420 11.347 -13.486 1.00 34.25 202 GLU A N 1
ATOM 1620 C CA . GLU A 1 202 ? -9.768 12.663 -13.476 1.00 34.25 202 GLU A CA 1
ATOM 1621 C C . GLU A 1 202 ? -9.454 13.213 -12.075 1.00 34.25 202 GLU A C 1
ATOM 1623 O O . GLU A 1 202 ? -9.107 14.388 -11.943 1.00 34.25 202 GLU A O 1
ATOM 1628 N N . ARG A 1 203 ? -9.513 12.410 -11.001 1.00 37.59 203 ARG A N 1
ATOM 1629 C CA . ARG A 1 203 ? -8.871 12.845 -9.749 1.00 37.59 203 ARG A CA 1
ATOM 1630 C C . ARG A 1 203 ? -7.379 12.572 -9.844 1.00 37.59 203 ARG A C 1
ATOM 1632 O O . ARG A 1 203 ? -6.872 11.573 -9.348 1.00 37.59 203 ARG A O 1
ATOM 1639 N N . LEU A 1 204 ? -6.692 13.508 -10.503 1.00 35.22 204 LEU A N 1
ATOM 1640 C CA . LEU A 1 204 ? -5.282 13.779 -10.268 1.00 35.22 204 LEU A CA 1
ATOM 1641 C C . LEU A 1 204 ? -5.068 13.716 -8.755 1.00 35.22 204 LEU A C 1
ATOM 1643 O O . LEU A 1 204 ? -5.591 14.552 -8.013 1.00 35.22 204 LEU A O 1
ATOM 1647 N N . ARG A 1 205 ? -4.366 12.662 -8.322 1.00 41.50 205 ARG A N 1
ATOM 1648 C CA . ARG A 1 205 ? -3.876 12.495 -6.954 1.00 41.50 205 ARG A CA 1
ATOM 1649 C C . ARG A 1 205 ? -3.312 13.845 -6.490 1.00 41.50 205 ARG A C 1
ATOM 1651 O O . ARG A 1 205 ? -2.719 14.535 -7.331 1.00 41.50 205 ARG A O 1
ATOM 1658 N N . PRO A 1 206 ? -3.513 14.231 -5.213 1.00 34.03 206 PRO A N 1
ATOM 1659 C CA . PRO A 1 206 ? -3.014 15.501 -4.683 1.00 34.03 206 PRO A CA 1
ATOM 1660 C C . PRO A 1 206 ? -1.585 15.677 -5.162 1.00 34.03 206 PRO A C 1
ATOM 1662 O O . PRO A 1 206 ? -0.865 14.677 -5.160 1.00 34.03 206 PRO A O 1
ATOM 1665 N N . GLU A 1 207 ? -1.227 16.877 -5.644 1.00 40.16 207 GLU A N 1
ATOM 1666 C CA . GLU A 1 207 ? 0.119 17.182 -6.132 1.00 40.16 207 GLU A CA 1
ATOM 1667 C C . GLU A 1 207 ? 1.126 16.542 -5.181 1.00 40.16 207 GLU A C 1
ATOM 1669 O O . GLU A 1 207 ? 1.362 17.040 -4.077 1.00 40.16 207 GLU A O 1
ATOM 1674 N N . ARG A 1 208 ? 1.635 15.364 -5.572 1.00 49.88 208 ARG A N 1
ATOM 1675 C CA . ARG A 1 208 ? 2.640 14.645 -4.802 1.00 49.88 208 ARG A CA 1
ATOM 1676 C C . ARG A 1 208 ? 3.757 15.653 -4.722 1.00 49.88 208 ARG A C 1
ATOM 1678 O O . ARG A 1 208 ? 4.166 16.128 -5.778 1.00 49.88 208 ARG A O 1
ATOM 1685 N N . GLY A 1 209 ? 4.112 16.060 -3.503 1.00 39.34 209 GLY A N 1
ATOM 1686 C CA . GLY A 1 209 ? 4.971 17.201 -3.189 1.00 39.34 209 GLY A CA 1
ATOM 1687 C C . GLY A 1 209 ? 6.393 17.041 -3.715 1.00 39.34 209 GLY A C 1
ATOM 1688 O O . GLY A 1 209 ? 7.348 17.034 -2.951 1.00 39.34 209 GLY A O 1
ATOM 1689 N N . LEU A 1 210 ? 6.521 16.914 -5.027 1.00 46.97 210 LEU A N 1
ATOM 1690 C CA . LEU A 1 210 ? 7.732 16.791 -5.794 1.00 46.97 210 LEU A CA 1
ATOM 1691 C C . LEU A 1 210 ? 8.263 18.203 -5.952 1.00 46.97 210 LEU A C 1
ATOM 1693 O O . LEU A 1 210 ? 7.964 18.914 -6.910 1.00 46.97 210 LEU A O 1
ATOM 1697 N N . ARG A 1 211 ? 9.017 18.638 -4.949 1.00 46.81 211 ARG A N 1
ATOM 1698 C CA . ARG A 1 211 ? 9.914 19.775 -5.099 1.00 46.81 211 ARG A CA 1
ATOM 1699 C C . ARG A 1 211 ? 11.274 19.232 -5.498 1.00 46.81 211 ARG A C 1
ATOM 1701 O O . ARG A 1 211 ? 12.126 18.991 -4.654 1.00 46.81 211 ARG A O 1
ATOM 1708 N N . GLY A 1 212 ? 11.476 19.068 -6.796 1.00 55.91 212 GLY A N 1
ATOM 1709 C CA . GLY A 1 212 ? 12.765 18.654 -7.327 1.00 55.91 212 GLY A CA 1
ATOM 1710 C C . GLY A 1 212 ? 12.918 19.026 -8.790 1.00 55.91 212 GLY A C 1
ATOM 1711 O O . GLY A 1 212 ? 11.937 19.204 -9.507 1.00 55.91 212 GLY A O 1
ATOM 1712 N N . GLU A 1 213 ? 14.168 19.133 -9.221 1.00 68.38 213 GLU A N 1
ATOM 1713 C CA . GLU A 1 213 ? 14.564 19.392 -10.611 1.00 68.38 213 GLU A CA 1
ATOM 1714 C C . GLU A 1 213 ? 14.375 18.155 -11.514 1.00 68.38 213 GLU A C 1
ATOM 1716 O O . GLU A 1 213 ? 14.558 18.232 -12.727 1.00 68.38 213 GLU A O 1
ATOM 1721 N N . VAL A 1 214 ? 13.961 17.014 -10.942 1.00 73.50 214 VAL A N 1
ATOM 1722 C CA . VAL A 1 214 ? 13.623 15.788 -11.677 1.00 73.50 214 VAL A CA 1
ATOM 1723 C C . VAL A 1 214 ? 12.247 15.940 -12.345 1.00 73.50 214 VAL A C 1
ATOM 1725 O O . VAL A 1 214 ? 11.250 16.157 -11.648 1.00 73.50 214 VAL A O 1
ATOM 1728 N N . PRO A 1 215 ? 12.138 15.782 -13.677 1.00 74.62 215 PRO A N 1
ATOM 1729 C CA . PRO A 1 215 ? 10.865 15.876 -14.377 1.00 74.62 215 PRO A CA 1
ATOM 1730 C C . PRO A 1 215 ? 9.840 14.844 -13.898 1.00 74.62 215 PRO A C 1
ATOM 1732 O O . PRO A 1 215 ? 10.133 13.661 -13.729 1.00 74.62 215 PRO A O 1
ATOM 1735 N N . ARG A 1 216 ? 8.588 15.287 -13.774 1.00 65.56 216 ARG A N 1
ATOM 1736 C CA . ARG A 1 216 ? 7.456 14.456 -13.346 1.00 65.56 216 ARG A CA 1
ATOM 1737 C C . ARG A 1 216 ? 7.286 13.146 -14.141 1.00 65.56 216 ARG A C 1
ATOM 1739 O O . ARG A 1 216 ? 7.066 12.136 -13.484 1.00 65.56 216 ARG A O 1
ATOM 1746 N N . PRO A 1 217 ? 7.447 13.099 -15.480 1.00 66.69 217 PRO A N 1
ATOM 1747 C CA . PRO A 1 217 ? 7.349 11.839 -16.220 1.00 66.69 217 PRO A CA 1
ATOM 1748 C C . PRO A 1 217 ? 8.381 10.790 -15.786 1.00 66.69 217 PRO A C 1
ATOM 1750 O O . PRO A 1 217 ? 8.061 9.611 -15.739 1.00 66.69 217 PRO A O 1
ATOM 1753 N N . VAL A 1 218 ? 9.598 11.207 -15.412 1.00 64.62 218 VAL A N 1
ATOM 1754 C CA . VAL A 1 218 ? 10.642 10.294 -14.907 1.00 64.62 218 VAL A CA 1
ATOM 1755 C C . VAL A 1 218 ? 10.234 9.703 -13.557 1.00 64.62 218 VAL A C 1
ATOM 1757 O O . VAL A 1 218 ? 10.435 8.522 -13.296 1.00 64.62 218 VAL A O 1
ATOM 1760 N N . LEU A 1 219 ? 9.602 10.516 -12.711 1.00 62.72 219 LEU A N 1
ATOM 1761 C CA . LEU A 1 219 ? 9.085 10.080 -11.417 1.00 62.72 219 LEU A CA 1
ATOM 1762 C C . LEU A 1 219 ? 7.842 9.192 -11.567 1.00 62.72 219 LEU A C 1
ATOM 1764 O O . LEU A 1 219 ? 7.643 8.274 -10.783 1.00 62.72 219 LEU A O 1
ATOM 1768 N N . GLU A 1 220 ? 7.002 9.443 -12.566 1.00 61.47 220 GLU A N 1
ATOM 1769 C CA . GLU A 1 220 ? 5.853 8.588 -12.868 1.00 61.47 220 GLU A CA 1
ATOM 1770 C C . GLU A 1 220 ? 6.305 7.221 -13.386 1.00 61.47 220 GLU A C 1
ATOM 1772 O O . GLU A 1 220 ? 5.860 6.225 -12.843 1.00 61.47 220 GLU A O 1
ATOM 1777 N N . ILE A 1 221 ? 7.271 7.158 -14.307 1.00 62.09 221 ILE A N 1
ATOM 1778 C CA . ILE A 1 221 ? 7.838 5.886 -14.798 1.00 62.09 221 ILE A CA 1
ATOM 1779 C C . ILE A 1 221 ? 8.465 5.060 -13.665 1.00 62.09 221 ILE A C 1
ATOM 1781 O O . ILE A 1 221 ? 8.368 3.839 -13.663 1.00 62.09 221 ILE A O 1
ATOM 1785 N N . ARG A 1 222 ? 9.134 5.716 -12.712 1.00 60.06 222 ARG A N 1
ATOM 1786 C CA . ARG A 1 222 ? 9.868 5.027 -11.645 1.00 60.06 222 ARG A CA 1
ATOM 1787 C C . ARG A 1 222 ? 8.994 4.611 -10.462 1.00 60.06 222 ARG A C 1
ATOM 1789 O O . ARG A 1 222 ? 9.244 3.573 -9.862 1.00 60.06 222 ARG A O 1
ATOM 1796 N N . PHE A 1 223 ? 8.035 5.452 -10.081 1.00 52.84 223 PHE A N 1
ATOM 1797 C CA . PHE A 1 223 ? 7.304 5.324 -8.813 1.00 52.84 223 PHE A CA 1
ATOM 1798 C C . PHE A 1 223 ? 5.813 5.034 -8.988 1.00 52.84 223 PHE A C 1
ATOM 1800 O O . PHE A 1 223 ? 5.108 4.873 -7.995 1.00 52.84 223 PHE A O 1
ATOM 1807 N N . PHE A 1 224 ? 5.343 4.996 -10.234 1.00 47.31 224 PHE A N 1
ATOM 1808 C CA . PHE A 1 224 ? 4.044 4.464 -10.632 1.00 47.31 224 PHE A CA 1
ATOM 1809 C C . PHE A 1 224 ? 4.285 3.455 -11.747 1.00 47.31 224 PHE A C 1
ATOM 1811 O O . PHE A 1 224 ? 4.038 3.787 -12.909 1.00 47.31 224 PHE A O 1
ATOM 1818 N N . PRO A 1 225 ? 4.810 2.261 -11.417 1.00 38.97 225 PRO A N 1
ATOM 1819 C CA . PRO A 1 225 ? 4.557 1.129 -12.286 1.00 38.97 225 PRO A CA 1
ATOM 1820 C C . PRO A 1 225 ? 3.046 1.013 -12.526 1.00 38.97 225 PRO A C 1
ATOM 1822 O O . PRO A 1 225 ? 2.273 1.244 -11.570 1.00 38.97 225 PRO A O 1
#

Secondary structure (DSSP, 8-state):
-HHHHHHHHHHHHHHHHHHHHHHHHHHHHHHHHHHHHHHHHHHHHHHHHHHHTHHHHS-PPPTT-EEEEE-HHHHHH-PPPHHHHHHHHHHHHHHHHTTSS-TT--HHHHHHH---SEEEETTEEEEEGGG--TTSHHHHHHHHHHHHHHHHHHHHSPPP--SSHHHHHHHHHHHHHHHHHHHHHHHHHHSPPPTT----TT---S-----SSS-HHHHHHHH--